Protein AF-A0A520QM92-F1 (afdb_monomer_lite)

Structure (mmCIF, N/CA/C/O backbone):
data_AF-A0A520QM92-F1
#
_entry.id   AF-A0A520QM92-F1
#
loop_
_atom_site.group_PDB
_atom_site.id
_atom_site.type_symbol
_atom_site.label_atom_id
_atom_site.label_alt_id
_atom_site.label_comp_id
_atom_site.label_asym_id
_atom_site.label_entity_id
_atom_site.label_seq_id
_atom_site.pdbx_PDB_ins_code
_atom_site.Cartn_x
_atom_site.Cartn_y
_atom_site.Cartn_z
_atom_site.occupancy
_atom_site.B_iso_or_equiv
_atom_site.auth_seq_id
_atom_site.auth_comp_id
_atom_site.auth_asym_id
_atom_site.auth_atom_id
_atom_site.pdbx_PDB_model_num
ATOM 1 N N . GLN A 1 1 ? -7.536 15.750 -1.642 1.00 79.25 1 GLN A N 1
ATOM 2 C CA . GLN A 1 1 ? -6.913 15.203 -2.868 1.00 79.25 1 GLN A CA 1
ATOM 3 C C . GLN A 1 1 ? -5.401 15.222 -2.718 1.00 79.25 1 GLN A C 1
ATOM 5 O O . GLN A 1 1 ? -4.861 16.264 -2.342 1.00 79.25 1 GLN A O 1
ATOM 10 N N . LEU A 1 2 ? -4.762 14.079 -2.982 1.00 92.69 2 LEU A N 1
ATOM 11 C CA . LEU A 1 2 ? -3.309 13.909 -3.017 1.00 92.69 2 LEU A CA 1
ATOM 12 C C . LEU A 1 2 ? -2.695 14.847 -4.065 1.00 92.69 2 LEU A C 1
ATOM 14 O O . LEU A 1 2 ? -3.241 15.003 -5.156 1.00 92.69 2 LEU A O 1
ATOM 18 N N . ARG A 1 3 ? -1.587 15.507 -3.724 1.00 95.69 3 ARG A N 1
ATOM 19 C CA . ARG A 1 3 ? -0.934 16.510 -4.582 1.00 95.69 3 ARG A CA 1
ATOM 20 C C . ARG A 1 3 ? 0.499 16.150 -4.939 1.00 95.69 3 ARG A C 1
ATOM 22 O O . ARG A 1 3 ? 1.007 16.659 -5.934 1.00 95.69 3 ARG A O 1
ATOM 29 N N . ARG A 1 4 ? 1.173 15.349 -4.113 1.00 97.00 4 ARG A N 1
ATOM 30 C CA . ARG A 1 4 ? 2.605 15.096 -4.253 1.00 97.00 4 ARG A CA 1
ATOM 31 C C . ARG A 1 4 ? 2.962 13.674 -3.849 1.00 97.00 4 ARG A C 1
ATOM 33 O O . ARG A 1 4 ? 2.544 13.209 -2.801 1.00 97.00 4 ARG A O 1
ATOM 40 N N . VAL A 1 5 ? 3.785 13.030 -4.662 1.00 97.38 5 VAL A N 1
ATOM 41 C CA . VAL A 1 5 ? 4.426 11.753 -4.346 1.00 97.38 5 VAL A CA 1
ATOM 42 C C . VAL A 1 5 ? 5.925 11.987 -4.469 1.00 97.38 5 VAL A C 1
ATOM 44 O O . VAL A 1 5 ? 6.387 12.462 -5.507 1.00 97.38 5 VAL A O 1
ATOM 47 N N . ILE A 1 6 ? 6.671 11.725 -3.402 1.00 96.25 6 ILE A N 1
ATOM 48 C CA . ILE A 1 6 ? 8.128 11.842 -3.368 1.00 96.25 6 ILE A CA 1
ATOM 49 C C . ILE A 1 6 ? 8.695 10.450 -3.136 1.00 96.25 6 ILE A C 1
ATOM 51 O O . ILE A 1 6 ? 8.394 9.805 -2.138 1.00 96.25 6 ILE A O 1
ATOM 55 N N . ILE A 1 7 ? 9.547 10.004 -4.050 1.00 95.62 7 ILE A N 1
ATOM 56 C CA . ILE A 1 7 ? 10.285 8.755 -3.906 1.00 95.62 7 ILE A CA 1
ATOM 57 C C . ILE A 1 7 ? 11.767 9.114 -3.909 1.00 95.62 7 ILE A C 1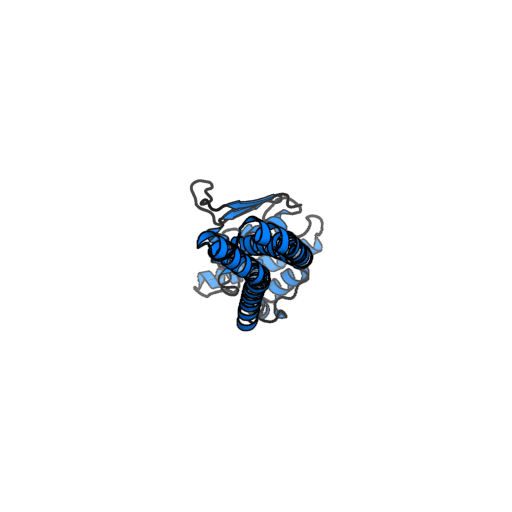
ATOM 59 O O . ILE A 1 7 ? 12.289 9.617 -4.906 1.00 95.62 7 ILE A O 1
ATOM 63 N N . SER A 1 8 ? 12.416 8.935 -2.763 1.00 93.38 8 SER A N 1
ATOM 64 C CA . SER A 1 8 ? 13.796 9.359 -2.526 1.00 93.38 8 SER A CA 1
ATOM 65 C C . SER A 1 8 ? 14.735 8.164 -2.485 1.00 93.38 8 SER A C 1
ATOM 67 O O . SER A 1 8 ? 14.404 7.148 -1.889 1.00 93.38 8 SER A O 1
ATOM 69 N N . LYS A 1 9 ? 15.935 8.297 -3.056 1.00 93.81 9 LYS A N 1
ATOM 70 C CA . LYS A 1 9 ? 17.021 7.320 -2.846 1.00 93.81 9 LYS A CA 1
ATOM 71 C C . LYS A 1 9 ? 17.769 7.534 -1.534 1.00 93.81 9 LYS A C 1
ATOM 73 O O . LYS A 1 9 ? 18.500 6.653 -1.100 1.00 93.81 9 LYS A O 1
ATOM 78 N N . ASP A 1 10 ? 17.618 8.708 -0.934 1.00 92.31 10 ASP A N 1
ATOM 79 C CA . ASP A 1 10 ? 18.237 9.016 0.345 1.00 92.31 10 ASP A CA 1
ATOM 80 C C . ASP A 1 10 ? 17.418 8.417 1.487 1.00 92.31 10 ASP A C 1
ATOM 82 O O . ASP A 1 10 ? 16.184 8.421 1.446 1.00 92.31 10 ASP A O 1
ATOM 86 N N . VAL A 1 11 ? 18.115 7.976 2.537 1.00 88.69 11 VAL A N 1
ATOM 87 C CA . VAL A 1 11 ? 17.485 7.521 3.779 1.00 88.69 11 VAL A CA 1
ATOM 88 C C . VAL A 1 11 ? 16.647 8.651 4.359 1.00 88.69 11 VAL A C 1
ATOM 90 O O . VAL A 1 11 ? 17.149 9.744 4.642 1.00 88.69 11 VAL A O 1
ATOM 93 N N . LEU A 1 12 ? 15.367 8.372 4.572 1.00 91.94 12 LEU A N 1
ATOM 94 C CA . LEU A 1 12 ? 14.450 9.341 5.137 1.00 91.94 12 LEU A CA 1
ATOM 95 C C . LEU A 1 12 ? 14.637 9.418 6.652 1.00 91.94 12 LEU A C 1
ATOM 97 O O . LEU A 1 12 ? 14.563 8.406 7.350 1.00 91.94 12 LEU A O 1
ATOM 101 N N . LYS A 1 13 ? 14.876 10.628 7.169 1.00 91.25 13 LYS A N 1
ATOM 102 C CA . LYS A 1 13 ? 15.069 10.873 8.602 1.00 91.25 13 LYS A CA 1
ATOM 103 C C . LYS A 1 13 ? 14.071 11.888 9.123 1.00 91.25 13 LYS A C 1
ATOM 105 O O . LYS A 1 13 ? 13.974 12.994 8.595 1.00 91.25 13 LYS A O 1
ATOM 110 N N . ARG A 1 14 ? 13.385 11.528 10.205 1.00 88.19 14 ARG A N 1
ATOM 111 C CA . ARG A 1 14 ? 12.451 12.396 10.925 1.00 88.19 14 ARG A CA 1
ATOM 112 C C . ARG A 1 14 ? 12.586 12.133 12.419 1.00 88.19 14 ARG A C 1
ATOM 114 O O . ARG A 1 14 ? 12.646 10.982 12.843 1.00 88.19 14 ARG A O 1
ATOM 121 N N . ASP A 1 15 ? 12.732 13.206 13.193 1.00 89.25 15 ASP A N 1
ATOM 122 C CA . ASP A 1 15 ? 12.934 13.168 14.650 1.00 89.25 15 ASP A CA 1
ATOM 123 C C . ASP A 1 15 ? 14.104 12.270 15.100 1.00 89.25 15 ASP A C 1
ATOM 125 O O . ASP A 1 15 ? 14.060 11.598 16.128 1.00 89.25 15 ASP A O 1
ATOM 129 N N . GLY A 1 16 ? 15.173 12.241 14.297 1.00 88.31 16 GLY A N 1
ATOM 130 C CA . GLY A 1 16 ? 16.373 11.440 14.563 1.00 88.31 16 GLY A CA 1
ATOM 131 C C . GLY A 1 16 ? 16.226 9.939 14.289 1.00 88.31 16 GLY A C 1
ATOM 132 O O . GLY A 1 16 ? 17.191 9.205 14.495 1.00 88.31 16 GLY A O 1
ATOM 133 N N . LYS A 1 17 ? 15.066 9.484 13.801 1.00 88.50 17 LYS A N 1
ATOM 134 C CA . LYS A 1 17 ? 14.805 8.095 13.402 1.00 88.50 17 LYS A CA 1
ATOM 135 C C . LYS A 1 17 ? 14.742 7.957 11.885 1.00 88.50 17 LYS A C 1
ATOM 137 O O . LYS A 1 17 ? 14.444 8.922 11.179 1.00 88.50 17 LYS A O 1
ATOM 142 N N . GLU A 1 18 ? 15.044 6.756 11.408 1.00 91.81 18 GLU A N 1
ATOM 143 C CA . GLU A 1 18 ? 14.922 6.378 10.001 1.00 91.81 18 GLU A CA 1
ATOM 144 C C . GLU A 1 18 ? 13.522 5.829 9.735 1.00 91.81 18 GLU A C 1
ATOM 146 O O . GLU A 1 18 ? 12.979 5.102 10.566 1.00 91.81 18 GLU A O 1
ATOM 151 N N . TRP A 1 19 ? 12.949 6.203 8.594 1.00 91.12 19 TRP A N 1
ATOM 152 C CA . TRP A 1 19 ? 11.591 5.834 8.203 1.00 91.12 19 TRP A CA 1
ATOM 153 C C . TRP A 1 19 ? 11.582 5.241 6.795 1.00 91.12 19 TRP A C 1
ATOM 155 O O . TRP A 1 19 ? 12.321 5.694 5.919 1.00 91.12 19 TRP A O 1
ATOM 165 N N . GLY A 1 20 ? 10.732 4.237 6.580 1.00 91.06 20 GLY A N 1
ATOM 166 C CA . GLY A 1 20 ? 10.474 3.679 5.250 1.00 91.06 20 GLY A CA 1
ATOM 167 C C . GLY A 1 20 ? 9.655 4.626 4.371 1.00 91.06 20 GLY A C 1
ATOM 168 O O . GLY A 1 20 ? 9.896 4.739 3.168 1.00 91.06 20 GLY A O 1
ATOM 169 N N . GLY A 1 21 ? 8.757 5.374 5.003 1.00 94.50 21 GLY A N 1
ATOM 170 C CA . GLY A 1 21 ? 7.959 6.426 4.408 1.00 94.50 21 GLY A CA 1
ATOM 171 C C . GLY A 1 21 ? 7.200 7.207 5.475 1.00 94.50 21 GLY A C 1
ATOM 172 O O . GLY A 1 21 ? 7.398 7.012 6.675 1.00 94.50 21 GLY A O 1
ATOM 173 N N . TRP A 1 22 ? 6.412 8.165 5.011 1.00 94.94 22 TRP A N 1
ATOM 174 C CA . TRP A 1 22 ? 5.296 8.738 5.746 1.00 94.94 22 TRP A CA 1
ATOM 175 C C . TRP A 1 22 ? 4.315 9.331 4.747 1.00 94.94 22 TRP A C 1
ATOM 177 O O . TRP A 1 22 ? 4.696 9.812 3.666 1.00 94.94 22 TRP A O 1
ATOM 187 N N . ALA A 1 23 ? 3.067 9.421 5.171 1.00 95.94 23 ALA A N 1
ATOM 188 C CA . ALA A 1 23 ? 2.040 10.102 4.425 1.00 95.94 23 ALA A CA 1
ATOM 189 C C . ALA A 1 23 ? 1.317 11.155 5.259 1.00 95.94 23 ALA A C 1
ATOM 191 O O . ALA A 1 23 ? 1.303 11.157 6.489 1.00 95.94 23 ALA A O 1
ATOM 192 N N . GLY A 1 24 ? 0.744 12.097 4.529 1.00 94.62 24 GLY A N 1
ATOM 193 C CA . GLY A 1 24 ? -0.301 12.986 4.980 1.00 94.62 24 GLY A CA 1
ATOM 194 C C . GLY A 1 24 ? -1.395 13.051 3.919 1.00 94.62 24 GLY A C 1
ATOM 195 O O . GLY A 1 24 ? -1.268 12.539 2.808 1.00 94.62 24 GLY A O 1
ATOM 196 N N . ARG A 1 25 ? -2.456 13.804 4.201 1.00 95.00 25 ARG A N 1
ATOM 197 C CA . ARG A 1 25 ? -3.596 13.990 3.283 1.00 95.00 25 ARG A CA 1
ATOM 198 C C . ARG A 1 25 ? -3.232 14.410 1.846 1.00 95.00 25 ARG A C 1
ATOM 200 O O . ARG A 1 25 ? -3.990 14.167 0.900 1.00 95.00 25 ARG A O 1
ATOM 207 N N . HIS A 1 26 ? -2.144 15.160 1.671 1.00 96.38 26 HIS A N 1
ATOM 208 C CA . HIS A 1 26 ? -1.790 15.790 0.394 1.00 96.38 26 HIS A CA 1
ATOM 209 C C . HIS A 1 26 ? -0.447 15.351 -0.172 1.00 96.38 26 HIS A C 1
ATOM 211 O O . HIS A 1 26 ? -0.139 15.707 -1.316 1.00 96.38 26 HIS A O 1
ATOM 217 N N . ASP A 1 27 ? 0.328 14.583 0.576 1.00 96.25 27 ASP A N 1
ATOM 218 C CA . ASP A 1 27 ? 1.655 14.170 0.177 1.00 96.25 27 ASP A CA 1
ATOM 219 C C . ASP A 1 27 ? 2.020 12.822 0.779 1.00 96.25 27 ASP A C 1
ATOM 221 O O . ASP A 1 27 ? 1.622 12.492 1.887 1.00 96.25 27 ASP A O 1
ATOM 225 N N . VAL A 1 28 ? 2.793 12.059 0.020 1.00 97.12 28 VAL A N 1
ATOM 226 C CA . VAL A 1 28 ? 3.403 10.813 0.470 1.00 97.12 28 VAL A CA 1
ATOM 227 C C . VAL A 1 28 ? 4.878 10.851 0.103 1.00 97.12 28 VAL A C 1
ATOM 229 O O . VAL A 1 28 ? 5.243 11.265 -1.003 1.00 97.12 28 VAL A O 1
ATOM 232 N N . THR A 1 29 ? 5.733 10.477 1.048 1.00 97.00 29 THR A N 1
ATOM 233 C CA . THR A 1 29 ? 7.183 10.413 0.867 1.00 97.00 29 THR A CA 1
ATOM 234 C C . THR A 1 29 ? 7.665 9.025 1.247 1.00 97.00 29 THR A C 1
ATOM 236 O O . THR A 1 29 ? 7.360 8.559 2.335 1.00 97.00 29 THR A O 1
ATOM 239 N N . MET A 1 30 ? 8.423 8.369 0.371 1.00 96.69 30 MET A N 1
ATOM 240 C CA . MET A 1 30 ? 8.906 7.002 0.587 1.00 96.69 30 MET A CA 1
ATOM 241 C C . MET A 1 30 ? 10.371 6.850 0.184 1.00 96.69 30 MET A C 1
ATOM 243 O O . MET A 1 30 ? 10.866 7.531 -0.723 1.00 96.69 30 MET A O 1
ATOM 247 N N . CYS A 1 31 ? 11.061 5.943 0.867 1.00 96.38 31 CYS A N 1
ATOM 248 C CA . CYS A 1 31 ? 12.413 5.525 0.541 1.00 96.38 31 CYS A CA 1
ATOM 249 C C . CYS A 1 31 ? 12.377 4.485 -0.585 1.00 96.38 31 CYS A C 1
ATOM 251 O O . CYS A 1 31 ? 11.659 3.490 -0.510 1.00 96.38 31 CYS A O 1
ATOM 253 N N . TRP A 1 32 ? 13.186 4.700 -1.621 1.00 95.31 32 TRP A N 1
ATOM 254 C CA . TRP A 1 32 ? 13.284 3.842 -2.798 1.00 95.31 32 TRP A CA 1
ATOM 255 C C . TRP A 1 32 ? 13.612 2.399 -2.436 1.00 95.31 32 TRP A C 1
ATOM 257 O O . TRP A 1 32 ? 12.911 1.479 -2.852 1.00 95.31 32 TRP A O 1
ATOM 267 N N . ASP A 1 33 ? 14.636 2.216 -1.605 1.00 94.75 33 ASP A N 1
ATOM 268 C CA . ASP A 1 33 ? 15.098 0.890 -1.208 1.00 94.75 33 ASP A CA 1
ATOM 269 C C . ASP A 1 33 ? 14.033 0.154 -0.383 1.00 94.75 33 ASP A C 1
ATOM 271 O O . ASP A 1 33 ? 13.861 -1.054 -0.542 1.00 94.75 33 ASP A O 1
ATOM 275 N N . THR A 1 34 ? 13.258 0.877 0.436 1.00 94.44 34 THR A N 1
ATOM 276 C CA . THR A 1 34 ? 12.123 0.308 1.175 1.00 94.44 34 THR A CA 1
ATOM 277 C C . THR A 1 34 ? 11.010 -0.133 0.232 1.00 94.44 34 THR A C 1
ATOM 279 O O . THR A 1 34 ? 10.540 -1.261 0.352 1.00 94.44 34 THR A O 1
ATOM 282 N N . CYS A 1 35 ? 10.626 0.703 -0.739 1.00 94.62 35 CYS A N 1
ATOM 283 C CA . CYS A 1 35 ? 9.621 0.341 -1.738 1.00 94.62 35 CYS A CA 1
ATOM 284 C C . CYS A 1 35 ? 10.003 -0.959 -2.456 1.00 94.62 35 CYS A C 1
ATOM 286 O O . CYS A 1 35 ? 9.212 -1.899 -2.502 1.00 94.62 35 CYS A O 1
ATOM 288 N N . LEU A 1 36 ? 11.232 -1.036 -2.968 1.00 93.62 36 LEU A N 1
ATOM 289 C CA . LEU A 1 36 ? 11.735 -2.215 -3.675 1.00 93.62 36 LEU A CA 1
ATOM 290 C C . LEU A 1 36 ? 11.784 -3.460 -2.802 1.00 93.62 36 LEU A C 1
ATOM 292 O O . LEU A 1 36 ? 11.439 -4.546 -3.262 1.00 93.62 36 LEU A O 1
ATOM 296 N N . TYR A 1 37 ? 12.251 -3.304 -1.563 1.00 91.94 37 TYR A N 1
ATOM 297 C CA . TYR A 1 37 ? 12.328 -4.404 -0.618 1.00 91.94 37 TYR A CA 1
ATOM 298 C C . TYR A 1 37 ? 10.931 -4.946 -0.300 1.00 91.94 37 TYR A C 1
ATOM 300 O O . TYR A 1 37 ? 10.743 -6.156 -0.355 1.00 91.94 37 TYR A O 1
ATOM 308 N N . SER A 1 38 ? 9.964 -4.059 -0.053 1.00 92.56 38 SER A N 1
ATOM 309 C CA . SER A 1 38 ? 8.586 -4.430 0.289 1.00 92.56 38 SER A CA 1
ATOM 310 C C . SER A 1 38 ? 7.831 -5.087 -0.874 1.00 92.56 38 SER A C 1
ATOM 312 O O . SER A 1 38 ? 7.141 -6.072 -0.701 1.00 92.56 38 SER A O 1
ATOM 314 N N . MET A 1 39 ? 8.063 -4.665 -2.120 1.00 90.06 39 MET A N 1
ATOM 315 C CA . MET A 1 39 ? 7.431 -5.302 -3.288 1.00 90.06 39 MET A CA 1
ATOM 316 C C . MET A 1 39 ? 8.052 -6.653 -3.680 1.00 90.06 39 MET A C 1
ATOM 318 O O . MET A 1 39 ? 7.666 -7.240 -4.695 1.00 90.06 39 MET A O 1
ATOM 322 N N . ARG A 1 40 ? 9.080 -7.124 -2.964 1.00 88.38 40 ARG A N 1
ATOM 323 C CA . ARG A 1 40 ? 9.858 -8.294 -3.382 1.00 88.38 40 ARG A CA 1
ATOM 324 C C . ARG A 1 40 ? 9.054 -9.588 -3.300 1.00 88.38 40 ARG A C 1
ATOM 326 O O . ARG A 1 40 ? 9.271 -10.468 -4.135 1.00 88.38 40 ARG A O 1
ATOM 333 N N . TRP A 1 41 ? 8.174 -9.697 -2.313 1.00 86.19 41 TRP A N 1
ATOM 334 C CA . TRP A 1 41 ? 7.348 -10.871 -2.070 1.00 86.19 41 TRP A CA 1
ATOM 335 C C . TRP A 1 41 ? 5.906 -10.408 -1.920 1.00 86.19 41 TRP A C 1
ATOM 337 O O . TRP A 1 41 ? 5.560 -9.784 -0.935 1.00 86.19 41 TRP A O 1
ATOM 347 N N . GLY A 1 42 ? 5.055 -10.701 -2.902 1.00 85.62 42 GLY A N 1
ATOM 348 C CA . GLY A 1 42 ? 3.657 -10.248 -2.879 1.00 85.62 42 GLY A CA 1
ATOM 349 C C . GLY A 1 42 ? 2.754 -10.999 -1.892 1.00 85.62 42 GLY A C 1
ATOM 350 O O . GLY A 1 42 ? 1.539 -10.965 -2.063 1.00 85.62 42 GLY A O 1
ATOM 351 N N . ASP A 1 43 ? 3.332 -11.740 -0.946 1.00 87.44 43 ASP A N 1
ATOM 352 C CA . ASP A 1 43 ? 2.655 -12.577 0.045 1.00 87.44 43 ASP A CA 1
ATOM 353 C C . ASP A 1 43 ? 3.296 -12.509 1.447 1.00 87.44 43 ASP A C 1
ATOM 355 O O . ASP A 1 43 ? 2.871 -13.242 2.344 1.00 87.44 43 ASP A O 1
ATOM 359 N N . ASP A 1 44 ? 4.286 -11.631 1.670 1.00 90.44 44 ASP A N 1
ATOM 360 C CA . ASP A 1 44 ? 4.965 -11.500 2.968 1.00 90.44 44 ASP A CA 1
ATOM 361 C C . ASP A 1 44 ? 4.267 -10.542 3.947 1.00 90.44 44 ASP A C 1
ATOM 363 O O . ASP A 1 44 ? 4.671 -10.469 5.111 1.00 90.44 44 ASP A O 1
ATOM 367 N N . ASN A 1 45 ? 3.158 -9.921 3.516 1.00 92.75 45 ASN A N 1
ATOM 368 C CA . ASN A 1 45 ? 2.333 -9.004 4.301 1.00 92.75 45 ASN A CA 1
ATOM 369 C C . ASN A 1 45 ? 3.028 -7.681 4.627 1.00 92.75 45 ASN A C 1
ATOM 371 O O . ASN A 1 45 ? 2.788 -7.117 5.700 1.00 92.75 45 ASN A O 1
ATOM 375 N N . TYR A 1 46 ? 3.928 -7.236 3.755 1.00 94.12 46 TYR A N 1
ATOM 376 C CA . TYR A 1 46 ? 4.706 -6.033 3.959 1.00 94.12 46 TYR A CA 1
ATOM 377 C C . TYR A 1 46 ? 4.867 -5.255 2.653 1.00 94.12 46 TYR A C 1
ATOM 379 O O . TYR A 1 46 ? 5.730 -5.534 1.826 1.00 94.12 46 TYR A O 1
ATOM 387 N N . ASN A 1 47 ? 4.098 -4.177 2.516 1.00 96.25 47 ASN A N 1
ATOM 388 C CA . ASN A 1 47 ? 4.098 -3.325 1.340 1.00 96.25 47 ASN A CA 1
ATOM 389 C C . ASN A 1 47 ? 4.044 -1.847 1.713 1.00 96.25 47 ASN A C 1
ATOM 391 O O . ASN A 1 47 ? 2.973 -1.257 1.869 1.00 96.25 47 ASN A O 1
ATOM 395 N N . ALA A 1 48 ? 5.214 -1.210 1.770 1.00 95.75 48 ALA A N 1
ATOM 396 C CA . ALA A 1 48 ? 5.327 0.191 2.165 1.00 95.75 48 ALA A CA 1
ATOM 397 C C . ALA A 1 48 ? 4.532 1.130 1.242 1.00 95.75 48 ALA A C 1
ATOM 399 O O . ALA A 1 48 ? 4.032 2.157 1.685 1.00 95.75 48 ALA A O 1
ATOM 400 N N . ILE A 1 49 ? 4.363 0.785 -0.037 1.00 97.25 49 ILE A N 1
ATOM 401 C CA . ILE A 1 49 ? 3.574 1.612 -0.956 1.00 97.25 49 ILE A CA 1
ATOM 402 C C . ILE A 1 49 ? 2.090 1.535 -0.598 1.00 97.25 49 ILE A C 1
ATOM 404 O O . ILE A 1 49 ? 1.443 2.574 -0.485 1.00 97.25 49 ILE A O 1
ATOM 408 N N . LEU A 1 50 ? 1.545 0.328 -0.415 1.00 97.56 50 LEU A N 1
ATOM 409 C CA . LEU A 1 50 ? 0.145 0.165 -0.014 1.00 97.56 50 LEU A CA 1
ATOM 410 C C . LEU A 1 50 ? -0.116 0.824 1.341 1.00 97.56 50 LEU A C 1
ATOM 412 O O . LEU A 1 50 ? -1.091 1.560 1.478 1.00 97.56 50 LEU A O 1
ATOM 416 N N . HIS A 1 51 ? 0.792 0.615 2.291 1.00 97.69 51 HIS A N 1
ATOM 417 C CA . HIS A 1 51 ? 0.729 1.157 3.640 1.00 97.69 51 HIS A CA 1
ATOM 418 C C . HIS A 1 51 ? 0.631 2.690 3.646 1.00 97.69 51 HIS A C 1
ATOM 420 O O . HIS A 1 51 ? -0.311 3.270 4.183 1.00 97.69 51 HIS A O 1
ATOM 426 N N . GLU A 1 52 ? 1.564 3.370 2.979 1.00 97.56 52 GLU A N 1
ATOM 427 C CA . GLU A 1 52 ? 1.605 4.832 2.984 1.00 97.56 52 GLU A CA 1
ATOM 428 C C . GLU A 1 52 ? 0.452 5.445 2.180 1.00 97.56 52 GLU A C 1
ATOM 430 O O . GLU A 1 52 ? -0.092 6.488 2.543 1.00 97.56 52 GLU A O 1
ATOM 435 N N . PHE A 1 53 ? 0.013 4.796 1.099 1.00 97.75 53 PHE A N 1
ATOM 436 C CA . PHE A 1 53 ? -1.177 5.251 0.379 1.00 97.75 53 PHE A CA 1
ATOM 437 C C . PHE A 1 53 ? -2.468 5.022 1.173 1.00 97.75 53 PHE A C 1
ATOM 439 O O . PHE A 1 53 ? -3.393 5.825 1.036 1.00 97.75 53 PHE A O 1
ATOM 446 N N . ALA A 1 54 ? -2.542 3.996 2.023 1.00 97.94 54 ALA A N 1
ATOM 447 C CA . ALA A 1 54 ? -3.664 3.812 2.937 1.00 97.94 54 ALA A CA 1
ATOM 448 C C . ALA A 1 54 ? -3.760 4.971 3.942 1.00 97.94 54 ALA A C 1
ATOM 450 O O . ALA A 1 54 ? -4.849 5.507 4.130 1.00 97.94 54 ALA A O 1
ATOM 451 N N . HIS A 1 55 ? -2.636 5.463 4.472 1.00 97.62 55 HIS A N 1
ATOM 452 C CA . HIS A 1 55 ? -2.618 6.669 5.315 1.00 97.62 55 HIS A CA 1
ATOM 453 C C . HIS A 1 55 ? -3.144 7.915 4.586 1.00 97.62 55 HIS A C 1
ATOM 455 O O . HIS A 1 55 ? -3.929 8.683 5.141 1.00 97.62 55 HIS A O 1
ATOM 461 N N . VAL A 1 56 ? -2.804 8.102 3.302 1.00 97.50 56 VAL A N 1
ATOM 462 C CA . VAL A 1 56 ? -3.382 9.199 2.491 1.00 97.50 56 VAL A CA 1
ATOM 463 C C . VAL A 1 56 ? -4.910 9.096 2.418 1.00 97.50 56 VAL A C 1
ATOM 465 O O . VAL A 1 56 ? -5.595 10.123 2.448 1.00 97.50 56 VAL A O 1
ATOM 468 N N . LEU A 1 57 ? -5.429 7.876 2.258 1.00 97.00 57 LEU A N 1
ATOM 469 C CA . LEU A 1 57 ? -6.860 7.601 2.152 1.00 97.00 57 LEU A CA 1
ATOM 470 C C . LEU A 1 57 ? -7.581 7.825 3.482 1.00 97.00 57 LEU A C 1
ATOM 472 O O . LEU A 1 57 ? -8.608 8.495 3.491 1.00 97.00 57 LEU A O 1
ATOM 476 N N . ASP A 1 58 ? -7.018 7.336 4.583 1.00 96.94 58 ASP A N 1
ATOM 477 C CA . ASP A 1 58 ? -7.546 7.535 5.936 1.00 96.94 58 ASP A CA 1
ATOM 478 C C . ASP A 1 58 ? -7.661 9.022 6.284 1.00 96.94 58 ASP A C 1
ATOM 480 O O . ASP A 1 58 ? -8.685 9.498 6.752 1.00 96.94 58 ASP A O 1
ATOM 484 N N . GLN A 1 59 ? -6.653 9.805 5.903 1.00 96.25 59 GLN A N 1
ATOM 485 C CA . GLN A 1 59 ? -6.612 11.244 6.142 1.00 96.25 59 GLN A CA 1
ATOM 486 C C . GLN A 1 59 ? -7.394 12.076 5.108 1.00 96.25 59 GLN A C 1
ATOM 488 O O . GLN A 1 59 ? -7.309 13.314 5.107 1.00 96.25 59 GLN A O 1
ATOM 493 N N . ALA A 1 60 ? -8.086 11.453 4.149 1.00 94.19 60 ALA A N 1
ATOM 494 C CA . ALA A 1 60 ? -8.581 12.143 2.961 1.00 94.19 60 ALA A CA 1
ATOM 495 C C . ALA A 1 60 ? -9.670 13.186 3.255 1.00 94.19 60 ALA A C 1
ATOM 497 O O . ALA A 1 60 ? -9.753 14.187 2.523 1.00 94.19 60 ALA A O 1
ATOM 498 N N . ASP A 1 61 ? -10.475 13.000 4.297 1.00 91.69 61 ASP A N 1
ATOM 499 C CA . ASP A 1 61 ? -11.622 13.836 4.646 1.00 91.69 61 ASP A CA 1
ATOM 500 C C . ASP A 1 61 ? -11.269 14.936 5.668 1.00 91.69 61 ASP A C 1
ATOM 502 O O . ASP A 1 61 ? -11.507 16.119 5.385 1.00 91.69 61 ASP A O 1
ATOM 506 N N . ASP A 1 62 ? -10.603 14.590 6.769 1.00 91.56 62 ASP A N 1
ATOM 507 C CA . ASP A 1 62 ? -10.370 15.444 7.941 1.00 91.56 62 ASP A CA 1
ATOM 508 C C . ASP A 1 62 ? -8.883 15.643 8.301 1.00 91.56 62 ASP A C 1
ATOM 510 O O . ASP A 1 62 ? -8.562 16.476 9.149 1.00 91.56 62 ASP A O 1
ATOM 514 N N . ALA A 1 63 ? -7.975 14.990 7.567 1.00 94.00 63 ALA A N 1
ATOM 515 C CA . ALA A 1 63 ? -6.528 14.970 7.798 1.00 94.00 63 ALA A CA 1
ATOM 516 C C . ALA A 1 63 ? -6.065 14.223 9.066 1.00 94.00 63 ALA A C 1
ATOM 518 O O . ALA A 1 63 ? -4.894 14.351 9.440 1.00 94.00 63 ALA A O 1
ATOM 519 N N . ILE A 1 64 ? -6.934 13.430 9.692 1.00 94.25 64 ILE A N 1
ATOM 520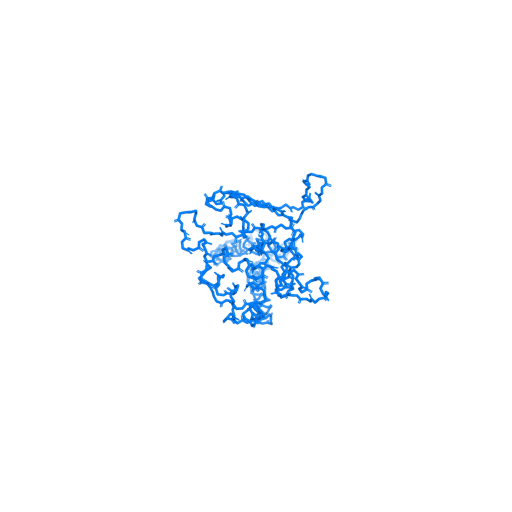 C CA . ILE A 1 64 ? -6.658 12.631 10.887 1.00 94.25 64 ILE A CA 1
ATOM 521 C C . ILE A 1 64 ? -6.408 11.181 10.469 1.00 94.25 64 ILE A C 1
ATOM 523 O O . ILE A 1 64 ? -7.160 10.625 9.681 1.00 94.25 64 ILE A O 1
ATOM 527 N N . ALA A 1 65 ? -5.333 10.583 10.984 1.00 94.00 65 ALA A N 1
ATOM 528 C CA . ALA A 1 65 ? -5.078 9.157 10.813 1.00 94.00 65 ALA A CA 1
ATOM 529 C C . ALA A 1 65 ? -5.721 8.409 11.993 1.00 94.00 65 ALA A C 1
ATOM 531 O O . ALA A 1 65 ? -5.295 8.566 13.138 1.00 94.00 65 ALA A O 1
ATOM 532 N N . GLN A 1 66 ? -6.809 7.694 11.728 1.00 94.19 66 GLN A N 1
ATOM 533 C CA . GLN A 1 66 ? -7.700 7.071 12.712 1.00 94.19 66 GLN A CA 1
ATOM 534 C C . GLN A 1 66 ? -8.172 5.668 12.294 1.00 94.19 66 GLN A C 1
ATOM 536 O O . GLN A 1 66 ? -8.949 5.051 13.019 1.00 94.19 66 GLN A O 1
ATOM 541 N N . SER A 1 67 ? -7.702 5.159 11.153 1.00 96.94 67 SER A N 1
ATOM 542 C CA . SER A 1 67 ? -8.130 3.912 10.514 1.00 96.94 67 SER A CA 1
ATOM 543 C C . SER A 1 67 ? -9.606 3.858 10.107 1.00 96.94 67 SER A C 1
ATOM 545 O O . SER A 1 67 ? -10.175 2.775 9.990 1.00 96.94 67 SER A O 1
ATOM 547 N N . ILE A 1 68 ? -10.236 5.010 9.871 1.00 96.69 68 ILE A N 1
ATOM 548 C CA . ILE A 1 68 ? -11.640 5.131 9.453 1.00 96.69 68 ILE A CA 1
ATOM 549 C C . ILE A 1 68 ? -11.662 5.982 8.174 1.00 96.69 68 ILE A C 1
ATOM 551 O O . ILE A 1 68 ? -11.938 7.181 8.236 1.00 96.69 68 ILE A O 1
ATOM 555 N N . PRO A 1 69 ? -11.395 5.380 6.997 1.00 95.94 69 PRO A N 1
ATOM 556 C CA . PRO A 1 69 ? -11.172 6.094 5.739 1.00 95.94 69 PRO A CA 1
ATOM 557 C C . PRO A 1 69 ? -12.479 6.512 5.043 1.00 95.94 69 PRO A C 1
ATOM 559 O O . PRO A 1 69 ? -12.586 6.502 3.818 1.00 95.94 69 PRO A O 1
ATOM 562 N N . VAL A 1 70 ? -13.514 6.852 5.808 1.00 95.38 70 VAL A N 1
ATOM 563 C CA . VAL A 1 70 ? -14.825 7.265 5.290 1.00 95.38 70 VAL A CA 1
ATOM 564 C C . VAL A 1 70 ? -15.157 8.667 5.772 1.00 95.38 70 VAL A C 1
ATOM 566 O O . VAL A 1 70 ? -14.763 9.067 6.864 1.00 95.38 70 VAL A O 1
ATOM 569 N N . ALA A 1 71 ? -15.919 9.401 4.959 1.00 92.88 71 ALA A N 1
ATOM 570 C CA . ALA A 1 71 ? -16.238 10.796 5.227 1.00 92.88 71 ALA A CA 1
ATOM 571 C C . ALA A 1 71 ? -16.834 11.001 6.633 1.00 92.88 71 ALA A C 1
ATOM 573 O O . ALA A 1 71 ? -17.722 10.255 7.050 1.00 92.88 71 ALA A O 1
ATOM 574 N N . VAL A 1 72 ? -16.385 12.051 7.333 1.00 91.31 72 VAL A N 1
ATOM 575 C CA . VAL A 1 72 ? -16.860 12.450 8.673 1.00 91.31 72 VAL A CA 1
ATOM 576 C C . VAL A 1 72 ? -18.389 12.469 8.792 1.00 91.31 72 VAL A C 1
ATOM 578 O O . VAL A 1 72 ? -18.932 12.133 9.843 1.00 91.31 72 VAL A O 1
ATOM 581 N N . ASP A 1 73 ? -19.098 12.859 7.732 1.00 93.50 73 ASP A N 1
ATOM 582 C CA . ASP A 1 73 ? -20.559 12.948 7.705 1.00 93.50 73 ASP A CA 1
ATOM 583 C C . ASP A 1 73 ? -21.272 11.626 7.359 1.00 93.50 73 ASP A C 1
ATOM 585 O O . ASP A 1 73 ? -22.490 11.530 7.547 1.00 93.50 73 ASP A O 1
ATOM 589 N N . SER A 1 74 ? -20.545 10.577 6.955 1.00 94.56 74 SER A N 1
ATOM 590 C CA . SER A 1 74 ? -21.096 9.231 6.759 1.00 94.56 74 SER A CA 1
ATOM 591 C C . SER A 1 74 ? -21.174 8.455 8.076 1.00 94.56 74 SER A C 1
ATOM 593 O O . SER A 1 74 ? -20.445 7.495 8.323 1.00 94.56 74 SER A O 1
ATOM 595 N N . LEU A 1 75 ? -22.087 8.876 8.956 1.00 94.00 75 LEU A N 1
ATOM 596 C CA . LEU A 1 75 ? -22.228 8.304 10.302 1.00 94.00 75 LEU A CA 1
ATOM 597 C C . LEU A 1 75 ? -22.448 6.783 10.300 1.00 94.00 75 LEU A C 1
ATOM 599 O O . LEU A 1 75 ? -21.938 6.095 11.177 1.00 94.00 75 LEU A O 1
ATOM 603 N N . VAL A 1 76 ? -23.202 6.255 9.330 1.00 95.06 76 VAL A N 1
ATOM 604 C CA . VAL A 1 76 ? -23.483 4.812 9.237 1.00 95.06 76 VAL A CA 1
ATOM 605 C C . VAL A 1 76 ? -22.210 4.028 8.926 1.00 95.06 76 VAL A C 1
ATOM 607 O O . VAL A 1 76 ? -21.932 3.034 9.596 1.00 95.06 76 VAL A O 1
ATOM 610 N N . ASP A 1 77 ? -21.420 4.494 7.957 1.00 95.06 77 ASP A N 1
ATOM 611 C CA . ASP A 1 77 ? -20.178 3.823 7.581 1.00 95.06 77 ASP A CA 1
ATOM 612 C C . ASP A 1 77 ? -19.145 3.940 8.701 1.00 95.06 77 ASP A C 1
ATOM 614 O O . ASP A 1 77 ? -18.522 2.945 9.060 1.00 95.06 77 ASP A O 1
ATOM 618 N N . ARG A 1 78 ? -19.013 5.118 9.324 1.00 95.56 78 ARG A N 1
ATOM 619 C CA . ARG A 1 78 ? -18.098 5.319 10.458 1.00 95.56 78 ARG A CA 1
ATOM 620 C C . ARG A 1 78 ? -18.387 4.361 11.605 1.00 95.56 78 ARG A C 1
ATOM 622 O O . ARG A 1 78 ? -17.475 3.688 12.068 1.00 95.56 78 ARG A O 1
ATOM 629 N N . VAL A 1 79 ? -19.655 4.229 11.998 1.00 96.88 79 VAL A N 1
ATOM 630 C CA . VAL A 1 79 ? -20.058 3.285 13.051 1.00 96.88 79 VAL A CA 1
ATOM 631 C C . VAL A 1 79 ? -19.724 1.842 12.661 1.00 96.88 79 VAL A C 1
ATOM 633 O O . VAL A 1 79 ? -19.290 1.075 13.516 1.00 96.88 79 VAL A O 1
ATOM 636 N N . LYS A 1 80 ? -19.882 1.460 11.385 1.00 96.69 80 LYS A N 1
ATOM 637 C CA . LYS A 1 80 ? -19.485 0.127 10.902 1.00 96.69 80 LYS A CA 1
ATOM 638 C C . LYS A 1 80 ? -17.977 -0.097 11.070 1.00 96.69 80 LYS A C 1
ATOM 640 O O . LYS A 1 80 ? -17.579 -1.139 11.584 1.00 96.69 80 LYS A O 1
ATOM 645 N N . TRP A 1 81 ? -17.156 0.875 10.676 1.00 97.25 81 TRP A N 1
ATOM 646 C CA . TRP A 1 81 ? -15.700 0.820 10.835 1.00 97.25 81 TRP A CA 1
ATOM 647 C C . TRP A 1 81 ? -15.278 0.727 12.304 1.00 97.25 81 TRP A C 1
ATOM 649 O O . TRP A 1 81 ? -14.541 -0.186 12.669 1.00 97.25 81 TRP A O 1
ATOM 659 N N . GLU A 1 82 ? -15.797 1.617 13.152 1.00 96.44 82 GLU A N 1
ATOM 660 C CA . GLU A 1 82 ? -15.528 1.636 14.596 1.00 96.44 82 GLU A CA 1
ATOM 661 C C . GLU A 1 82 ? -15.874 0.289 15.242 1.00 96.44 82 GLU A C 1
ATOM 663 O O . GLU A 1 82 ? -15.061 -0.280 15.963 1.00 96.44 82 GLU A O 1
ATOM 668 N N . GLN A 1 83 ? -17.042 -0.276 14.919 1.00 97.12 83 GLN A N 1
ATOM 669 C CA . GLN A 1 83 ? -17.471 -1.570 15.450 1.00 97.12 83 GLN A CA 1
ATOM 670 C C . GLN A 1 83 ? -16.540 -2.718 15.055 1.00 97.12 83 GLN A C 1
ATOM 672 O O . GLN A 1 83 ? -16.243 -3.563 15.899 1.00 97.12 83 GLN A O 1
ATOM 677 N N . VAL A 1 84 ? -16.090 -2.772 13.798 1.00 96.62 84 VAL A N 1
ATOM 678 C CA . VAL A 1 84 ? -15.157 -3.818 13.353 1.00 96.62 84 VAL A CA 1
ATOM 679 C C . VAL A 1 84 ? -13.804 -3.652 14.042 1.00 96.62 84 VAL A C 1
ATOM 681 O O . VAL A 1 84 ? -13.269 -4.631 14.557 1.00 96.62 84 VAL A O 1
ATOM 684 N N . ILE A 1 85 ? -13.272 -2.430 14.126 1.00 95.94 85 ILE A N 1
ATOM 685 C CA . ILE A 1 85 ? -11.994 -2.164 14.804 1.00 95.94 85 ILE A CA 1
ATOM 686 C C . ILE A 1 85 ? -12.077 -2.552 16.285 1.00 95.94 85 ILE A C 1
ATOM 688 O O . ILE A 1 85 ? -11.225 -3.300 16.768 1.00 95.94 85 ILE A O 1
ATOM 692 N N . ASP A 1 86 ? -13.125 -2.123 16.993 1.00 96.31 86 ASP A N 1
ATOM 693 C CA . ASP A 1 86 ? -13.335 -2.428 18.414 1.00 96.31 86 ASP A CA 1
ATOM 694 C C . ASP A 1 86 ? -13.427 -3.939 18.684 1.00 96.31 86 ASP A C 1
ATOM 696 O O . ASP A 1 86 ? -12.997 -4.421 19.737 1.00 96.31 86 ASP A O 1
ATOM 700 N N . GLN A 1 87 ? -13.981 -4.702 17.739 1.00 96.25 87 GLN A N 1
ATOM 701 C CA . GLN A 1 87 ? -14.121 -6.155 17.846 1.00 96.25 87 GLN A CA 1
ATOM 702 C C . GLN A 1 87 ? -12.840 -6.912 17.478 1.00 96.25 87 GLN A C 1
ATOM 704 O O . GLN A 1 87 ? -12.508 -7.905 18.134 1.00 96.25 87 GLN A O 1
ATOM 709 N N . GLU A 1 88 ? -12.123 -6.472 16.444 1.00 95.75 88 GLU A N 1
ATOM 710 C CA . GLU A 1 88 ? -10.983 -7.196 15.874 1.00 95.75 88 GLU A CA 1
ATOM 711 C C . GLU A 1 88 ? -9.652 -6.831 16.534 1.00 95.75 88 GLU A C 1
ATOM 713 O O . GLU A 1 88 ? -8.827 -7.712 16.786 1.00 95.75 88 GLU A O 1
ATOM 718 N N . TYR A 1 89 ? -9.442 -5.563 16.895 1.00 95.50 89 TYR A N 1
ATOM 719 C CA . TYR A 1 89 ? -8.184 -5.100 17.485 1.00 95.50 89 TYR A CA 1
ATOM 720 C C . TYR A 1 89 ? -7.773 -5.890 18.747 1.00 95.50 89 TYR A C 1
ATOM 722 O O . TYR A 1 89 ? -6.614 -6.316 18.840 1.00 95.50 89 TYR A O 1
ATOM 730 N N . PRO A 1 90 ? -8.681 -6.207 19.701 1.00 96.25 90 PRO A N 1
ATOM 731 C CA . PRO A 1 90 ? -8.338 -7.056 20.842 1.00 96.25 90 PRO A CA 1
ATOM 732 C C . PRO A 1 90 ? -7.907 -8.476 20.450 1.00 96.25 90 PRO A C 1
ATOM 734 O O . PRO A 1 90 ? -7.055 -9.054 21.127 1.00 96.25 90 PRO A O 1
ATOM 737 N N . LYS A 1 91 ? -8.458 -9.041 19.364 1.00 96.38 91 LYS A N 1
ATOM 738 C CA . LYS A 1 91 ? -8.108 -10.385 18.869 1.00 96.38 91 LYS A CA 1
ATOM 739 C C . LYS A 1 91 ? -6.691 -10.402 18.296 1.00 96.38 91 LYS A 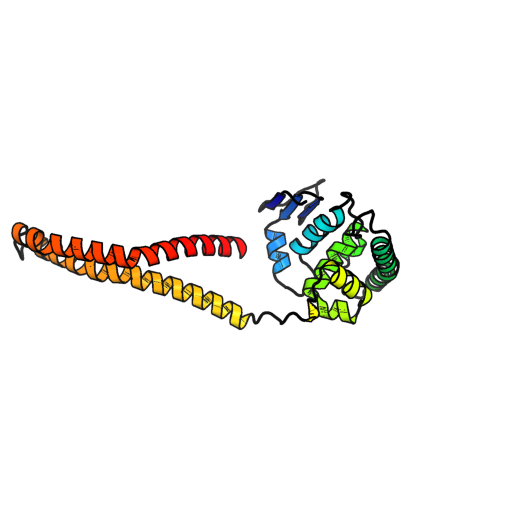C 1
ATOM 741 O O . LYS A 1 91 ? -5.918 -11.303 18.629 1.00 96.38 91 LYS A O 1
ATOM 746 N N . ILE A 1 92 ? -6.334 -9.378 17.516 1.00 96.50 92 ILE A N 1
ATOM 747 C CA . ILE A 1 92 ? -4.976 -9.178 16.982 1.00 96.50 92 ILE A CA 1
ATOM 748 C C . ILE A 1 92 ? -3.984 -9.062 18.139 1.00 96.50 92 ILE A C 1
ATOM 750 O O . ILE A 1 92 ? -2.997 -9.797 18.210 1.00 96.50 92 ILE A O 1
ATOM 754 N N . LYS A 1 93 ? -4.290 -8.194 19.108 1.00 97.50 93 LYS A N 1
ATOM 755 C CA . LYS A 1 93 ? -3.456 -7.984 20.293 1.00 97.50 93 LYS A CA 1
ATOM 756 C C . LYS A 1 93 ? -3.253 -9.265 21.102 1.00 97.50 93 LYS A C 1
ATOM 758 O O . LYS A 1 93 ? -2.130 -9.547 21.517 1.00 97.50 93 LYS A O 1
ATOM 763 N N . ALA A 1 94 ? -4.313 -10.044 21.321 1.00 97.56 94 ALA A N 1
ATOM 764 C CA . ALA A 1 94 ? -4.230 -11.315 22.035 1.00 97.56 94 ALA A CA 1
ATOM 765 C C . ALA A 1 94 ? -3.370 -12.344 21.284 1.00 97.56 94 ALA A C 1
ATOM 767 O O . ALA A 1 94 ? -2.550 -13.014 21.906 1.00 97.56 94 ALA A O 1
ATOM 768 N N . ALA A 1 95 ? -3.499 -12.432 19.954 1.00 97.06 95 ALA A N 1
ATOM 769 C CA . ALA A 1 95 ? -2.685 -13.333 19.140 1.00 97.06 95 ALA A CA 1
ATOM 770 C C . ALA A 1 95 ? -1.185 -13.065 19.319 1.00 97.06 95 ALA A C 1
ATOM 772 O O . ALA A 1 95 ? -0.445 -13.979 19.689 1.00 97.06 95 ALA A O 1
ATOM 773 N N . TYR A 1 96 ? -0.756 -11.810 19.170 1.00 97.12 96 TYR A N 1
ATOM 774 C CA . TYR A 1 96 ? 0.651 -11.450 19.342 1.00 97.12 96 TYR A CA 1
ATOM 775 C C . TYR A 1 96 ? 1.130 -11.567 20.795 1.00 97.12 96 TYR A C 1
ATOM 777 O O . TYR A 1 96 ? 2.256 -12.006 21.027 1.00 97.12 96 TYR A O 1
ATOM 785 N N . ALA A 1 97 ? 0.281 -11.270 21.787 1.00 97.19 97 ALA A N 1
ATOM 786 C CA . ALA A 1 97 ? 0.613 -11.476 23.202 1.00 97.19 97 ALA A CA 1
ATOM 787 C C . ALA A 1 97 ? 0.850 -12.958 23.555 1.00 97.19 97 ALA A C 1
ATOM 789 O O . ALA A 1 97 ? 1.651 -13.266 24.435 1.00 97.19 97 ALA A O 1
ATOM 790 N N . GLU A 1 98 ? 0.184 -13.875 22.853 1.00 97.44 98 GLU A N 1
ATOM 791 C CA . GLU A 1 98 ? 0.358 -15.327 22.983 1.00 97.44 98 GLU A CA 1
ATOM 792 C C . GLU A 1 98 ? 1.493 -15.884 22.102 1.00 97.44 98 GLU A C 1
ATOM 794 O O . GLU A 1 98 ? 1.735 -17.091 22.099 1.00 97.44 98 GLU A O 1
ATOM 799 N N . GLY A 1 99 ? 2.191 -15.031 21.342 1.00 96.06 99 GLY A N 1
ATOM 800 C CA . GLY A 1 99 ? 3.236 -15.443 20.401 1.00 96.06 99 GLY A CA 1
ATOM 801 C C . GLY A 1 99 ? 2.703 -16.159 19.155 1.00 96.06 99 GLY A C 1
ATOM 802 O O . GLY A 1 99 ? 3.455 -16.864 18.483 1.00 96.06 99 GLY A O 1
ATOM 803 N N . ARG A 1 100 ? 1.409 -16.011 18.846 1.00 95.50 100 ARG A N 1
ATOM 804 C CA . ARG A 1 100 ? 0.791 -16.533 17.623 1.00 95.50 100 ARG A CA 1
ATOM 805 C C . ARG A 1 100 ? 0.852 -15.482 16.520 1.00 95.50 100 ARG A C 1
ATOM 807 O O . ARG A 1 100 ? 0.596 -14.307 16.762 1.00 95.50 100 ARG A O 1
ATOM 814 N N . ALA A 1 101 ? 1.135 -15.926 15.299 1.00 91.50 101 ALA A N 1
ATOM 815 C CA . ALA A 1 101 ? 1.004 -15.077 14.122 1.00 91.50 101 ALA A CA 1
ATOM 816 C C . ALA A 1 101 ? -0.468 -14.702 13.875 1.00 91.50 101 ALA A C 1
ATOM 818 O O . ALA A 1 101 ? -1.385 -15.437 14.258 1.00 91.50 101 ALA A O 1
ATOM 819 N N . HIS A 1 102 ? -0.675 -13.574 13.200 1.00 95.81 102 HIS A N 1
ATOM 820 C CA . HIS A 1 102 ? -1.979 -13.096 12.761 1.00 95.81 102 HIS A CA 1
ATOM 821 C C . HIS A 1 102 ? -1.911 -12.687 11.279 1.00 95.81 102 HIS A C 1
ATOM 823 O O . HIS A 1 102 ? -0.821 -12.470 10.742 1.00 95.81 102 HIS A O 1
ATOM 829 N N . THR A 1 103 ? -3.055 -12.625 10.590 1.00 96.00 103 THR A N 1
ATOM 830 C CA . THR A 1 103 ? -3.083 -12.198 9.182 1.00 96.00 103 THR A CA 1
ATOM 831 C C . THR A 1 103 ? -2.694 -10.731 9.054 1.00 96.00 103 THR A C 1
ATOM 833 O O . THR A 1 103 ? -1.827 -10.409 8.259 1.00 96.00 103 THR A O 1
ATOM 836 N N . ILE A 1 104 ? -3.268 -9.866 9.892 1.00 96.88 104 ILE A N 1
ATOM 837 C CA . ILE A 1 104 ? -2.848 -8.465 10.059 1.00 96.88 104 ILE A CA 1
ATOM 838 C C . ILE A 1 104 ? -1.494 -8.405 10.779 1.00 96.88 104 ILE A C 1
ATOM 840 O O . ILE A 1 104 ? -1.340 -9.042 11.826 1.00 96.88 104 ILE A O 1
ATOM 844 N N . GLY A 1 105 ? -0.539 -7.638 10.246 1.00 95.25 105 GLY A N 1
ATOM 845 C CA . GLY A 1 105 ? 0.795 -7.454 10.834 1.00 95.25 105 GLY A CA 1
ATOM 846 C C . GLY A 1 105 ? 0.768 -6.846 12.243 1.00 95.25 105 GLY A C 1
ATOM 847 O O . GLY A 1 105 ? -0.152 -6.110 12.599 1.00 95.25 105 GLY A O 1
ATOM 848 N N . ASP A 1 106 ? 1.777 -7.147 13.062 1.00 96.00 106 ASP A N 1
ATOM 849 C CA . ASP A 1 106 ? 1.910 -6.660 14.446 1.00 96.00 106 ASP A CA 1
ATOM 850 C C . ASP A 1 106 ? 2.100 -5.144 14.535 1.00 96.00 106 ASP A C 1
ATOM 852 O O . ASP A 1 106 ? 1.712 -4.531 15.531 1.00 96.00 106 ASP A O 1
ATOM 856 N N . TYR A 1 107 ? 2.628 -4.533 13.474 1.00 95.38 107 TYR A N 1
ATOM 857 C CA . TYR A 1 107 ? 2.780 -3.086 13.361 1.00 95.38 107 TYR A CA 1
ATOM 858 C C . TYR A 1 107 ? 1.448 -2.327 13.512 1.00 95.38 107 TYR A C 1
ATOM 860 O O . TYR A 1 107 ? 1.441 -1.217 14.043 1.00 95.38 107 TYR A O 1
ATOM 868 N N . SER A 1 108 ? 0.315 -2.971 13.202 1.00 96.25 108 SER A N 1
ATOM 869 C CA . SER A 1 108 ? -1.035 -2.440 13.461 1.00 96.25 108 SER A CA 1
ATOM 870 C C . SER A 1 108 ? -1.315 -2.110 14.932 1.00 96.25 108 SER A C 1
ATOM 872 O O . SER A 1 108 ? -2.244 -1.367 15.228 1.00 96.25 108 SER A O 1
ATOM 874 N N . LEU A 1 109 ? -0.536 -2.663 15.870 1.00 96.06 109 LEU A N 1
ATOM 875 C CA . LEU A 1 109 ? -0.693 -2.444 17.310 1.00 96.06 109 LEU A CA 1
ATOM 876 C C . LEU A 1 109 ? 0.126 -1.259 17.840 1.00 96.06 109 LEU A C 1
ATOM 878 O O . LEU A 1 109 ? 0.112 -0.999 19.048 1.00 96.06 109 LEU A O 1
ATOM 882 N N . THR A 1 110 ? 0.898 -0.590 16.980 1.00 93.94 110 THR A N 1
ATOM 883 C CA . THR A 1 110 ? 1.779 0.511 17.396 1.00 93.94 110 THR A CA 1
ATOM 884 C C . THR A 1 110 ? 1.011 1.809 17.628 1.00 93.94 110 THR A C 1
ATOM 886 O O . THR A 1 110 ? 1.279 2.496 18.615 1.00 93.94 110 THR A O 1
ATOM 889 N N . ASP A 1 111 ? 0.029 2.101 16.778 1.00 93.69 111 ASP A N 1
ATOM 890 C CA . ASP A 1 111 ? -0.918 3.206 16.904 1.00 93.69 111 ASP A CA 1
ATOM 891 C C . ASP A 1 111 ? -2.242 2.830 16.219 1.00 93.69 111 ASP A C 1
ATOM 893 O O . ASP A 1 111 ? -2.263 2.009 15.302 1.00 93.69 111 ASP A O 1
ATOM 897 N N . ASN A 1 112 ? -3.349 3.449 16.633 1.00 89.88 112 ASN A N 1
ATOM 898 C CA . ASN A 1 112 ? -4.648 3.245 15.993 1.00 89.88 112 ASN A CA 1
ATOM 899 C C . ASN A 1 112 ? -4.628 3.622 14.505 1.00 89.88 112 ASN A C 1
ATOM 901 O O . ASN A 1 112 ? -5.378 3.030 13.735 1.00 89.88 112 ASN A O 1
ATOM 905 N N . ALA A 1 113 ? -3.781 4.571 14.096 1.00 93.75 113 ALA A N 1
ATOM 906 C CA . ALA A 1 113 ? -3.581 4.937 12.695 1.00 93.75 113 ALA A CA 1
ATOM 907 C C . ALA A 1 113 ? -3.098 3.762 11.823 1.00 93.75 113 ALA A C 1
ATOM 909 O O . ALA A 1 113 ? -3.349 3.746 10.623 1.00 93.75 113 ALA A O 1
ATOM 910 N N . GLU A 1 114 ? -2.434 2.764 12.411 1.00 97.06 114 GLU A N 1
ATOM 911 C CA . GLU A 1 114 ? -1.757 1.699 11.661 1.00 97.06 114 GLU A CA 1
ATOM 912 C C . GLU A 1 114 ? -2.642 0.487 11.359 1.00 97.06 114 GLU A C 1
ATOM 914 O O . GLU A 1 114 ? -2.248 -0.426 10.632 1.00 97.06 114 GLU A O 1
ATOM 919 N N . PHE A 1 115 ? -3.854 0.440 11.912 1.00 97.56 115 PHE A N 1
ATOM 920 C CA . PHE A 1 115 ? -4.751 -0.684 11.672 1.00 97.56 115 PHE A CA 1
ATOM 921 C C . PHE A 1 115 ? -5.175 -0.757 10.201 1.00 97.56 115 PHE A C 1
ATOM 923 O O . PHE A 1 115 ? -5.039 -1.808 9.577 1.00 97.56 115 PHE A O 1
ATOM 930 N N . PHE A 1 116 ? -5.670 0.344 9.631 1.00 98.12 116 PHE A N 1
ATOM 931 C CA . PHE A 1 116 ? -6.168 0.363 8.257 1.00 98.12 116 PHE A CA 1
ATOM 932 C C . PHE A 1 116 ? -5.049 0.163 7.232 1.00 98.12 116 PHE A C 1
ATOM 934 O O . PHE A 1 116 ? -5.246 -0.559 6.252 1.00 98.12 116 PHE A O 1
ATOM 941 N N . SER A 1 117 ? -3.868 0.738 7.462 1.00 97.94 117 SER A N 1
ATOM 942 C CA . SER A 1 117 ? -2.705 0.561 6.591 1.00 97.94 117 SER A CA 1
ATOM 943 C C . SER A 1 117 ? -2.236 -0.896 6.566 1.00 97.94 117 SER A C 1
ATOM 945 O O . SER A 1 117 ? -2.185 -1.497 5.492 1.00 97.94 117 SER A O 1
ATOM 947 N N . CYS A 1 118 ? -2.042 -1.526 7.728 1.00 98.06 118 CYS A N 1
ATOM 948 C CA . CYS A 1 118 ? -1.684 -2.945 7.800 1.00 98.06 118 CYS A CA 1
ATOM 949 C C . CYS A 1 118 ? -2.789 -3.872 7.277 1.00 98.06 118 CYS A C 1
ATOM 951 O O . CYS A 1 118 ? -2.501 -4.894 6.653 1.00 98.06 118 CYS A O 1
ATOM 953 N N . ALA A 1 119 ? -4.061 -3.536 7.498 1.00 98.25 119 ALA A N 1
ATOM 954 C CA . ALA A 1 119 ? -5.166 -4.315 6.951 1.00 98.25 119 ALA A CA 1
ATOM 955 C C . ALA A 1 119 ? -5.242 -4.213 5.423 1.00 98.25 119 ALA A C 1
ATOM 957 O O . ALA A 1 119 ? -5.544 -5.203 4.757 1.00 98.25 119 ALA A O 1
ATOM 958 N N . THR A 1 120 ? -4.892 -3.054 4.864 1.00 98.56 120 THR A N 1
ATOM 959 C CA . THR A 1 120 ? -4.762 -2.848 3.419 1.00 98.56 120 THR A CA 1
ATOM 960 C C . THR A 1 120 ? -3.661 -3.722 2.823 1.00 98.56 120 THR A C 1
ATOM 962 O O . THR A 1 120 ? -3.891 -4.364 1.798 1.00 98.56 120 THR A O 1
ATOM 965 N N . GLU A 1 121 ? -2.493 -3.803 3.465 1.00 98.12 121 GLU A N 1
ATOM 966 C CA . GLU A 1 121 ? -1.412 -4.710 3.045 1.00 98.12 121 GLU A CA 1
ATOM 967 C C . GLU A 1 121 ? -1.919 -6.159 2.981 1.00 98.12 121 GLU A C 1
ATOM 969 O O . GLU A 1 121 ? -1.862 -6.801 1.929 1.00 98.12 121 GLU A O 1
ATOM 974 N N . SER A 1 122 ? -2.546 -6.640 4.061 1.00 98.06 122 SER A N 1
ATOM 975 C CA . SER A 1 122 ? -3.123 -7.988 4.114 1.00 98.06 122 SER A CA 1
ATOM 976 C C . SER A 1 122 ? -4.225 -8.227 3.084 1.00 98.06 122 SER A C 1
ATOM 978 O O . SER A 1 122 ? -4.339 -9.333 2.557 1.00 98.06 122 SER A O 1
ATOM 980 N N . PHE A 1 123 ? -5.040 -7.219 2.778 1.00 98.31 123 PHE A N 1
ATOM 981 C CA . PHE A 1 123 ? -6.129 -7.338 1.811 1.00 98.31 123 PHE A CA 1
ATOM 982 C C . PHE A 1 123 ? -5.630 -7.587 0.392 1.00 98.31 123 PHE A C 1
ATOM 984 O O . PHE A 1 123 ? -6.248 -8.362 -0.337 1.00 98.31 123 PHE A O 1
ATOM 991 N N . PHE A 1 124 ? -4.509 -6.978 0.005 1.00 97.06 124 PHE A N 1
ATOM 992 C CA . PHE A 1 124 ? -3.936 -7.173 -1.323 1.00 97.06 124 PHE A CA 1
ATOM 993 C C . PHE A 1 124 ? -2.970 -8.360 -1.395 1.00 97.06 124 PHE A C 1
ATOM 995 O O . PHE A 1 124 ? -3.014 -9.097 -2.379 1.00 97.06 124 PHE A O 1
ATOM 1002 N N . GLU A 1 125 ? -2.143 -8.585 -0.373 1.00 95.19 125 GLU A N 1
ATOM 1003 C CA . GLU A 1 125 ? -1.083 -9.606 -0.416 1.00 95.19 125 GLU A CA 1
ATOM 1004 C C . GLU A 1 125 ? -1.525 -10.962 0.141 1.00 95.19 125 GLU A C 1
ATOM 1006 O O . GLU A 1 125 ? -1.213 -12.014 -0.415 1.00 95.19 125 GLU A O 1
ATOM 1011 N N . ARG A 1 126 ? -2.327 -10.961 1.211 1.00 95.94 126 ARG A N 1
ATOM 1012 C CA . ARG A 1 126 ? -2.784 -12.173 1.917 1.00 95.94 126 ARG A CA 1
ATOM 1013 C C . ARG A 1 126 ? -4.304 -12.311 1.902 1.00 95.94 126 ARG A C 1
ATOM 1015 O O . ARG A 1 126 ? -4.905 -12.868 2.819 1.00 95.94 126 ARG A O 1
ATOM 1022 N N . SER A 1 127 ? -4.927 -11.858 0.814 1.00 96.62 127 SER A N 1
ATOM 1023 C CA . SER A 1 127 ? -6.382 -11.750 0.642 1.00 96.62 127 SER A CA 1
ATOM 1024 C C . SER A 1 127 ? -7.156 -13.011 1.046 1.00 96.62 127 SER A C 1
ATOM 1026 O O . SER A 1 127 ? -8.164 -12.936 1.744 1.00 96.62 127 SER A O 1
ATOM 1028 N N . LYS A 1 128 ? -6.658 -14.193 0.658 1.00 96.38 128 LYS A N 1
ATOM 1029 C CA . LYS A 1 128 ? -7.277 -15.493 0.968 1.00 96.38 128 LYS A CA 1
ATOM 1030 C C . LYS A 1 128 ? -7.254 -15.812 2.452 1.00 96.38 128 LYS A C 1
ATOM 1032 O O . LYS A 1 128 ? -8.252 -16.289 2.982 1.00 96.38 128 LYS A O 1
ATOM 1037 N N . GLU A 1 129 ? -6.128 -15.568 3.107 1.00 96.81 129 GLU A N 1
ATOM 1038 C CA . GLU A 1 129 ? -5.980 -15.810 4.539 1.00 96.81 129 GLU A CA 1
ATOM 1039 C C . GLU A 1 129 ? -6.787 -14.785 5.335 1.00 96.81 129 GLU A C 1
ATOM 1041 O O . GLU A 1 129 ? -7.425 -15.149 6.321 1.00 96.81 129 GLU A O 1
ATOM 1046 N N . LEU A 1 130 ? -6.853 -13.535 4.858 1.00 98.06 130 LEU A N 1
ATOM 1047 C CA . LEU A 1 130 ? -7.668 -12.491 5.473 1.00 98.06 130 LEU A CA 1
ATOM 1048 C C . LEU A 1 130 ? -9.152 -12.843 5.392 1.00 98.06 130 LEU A C 1
ATOM 1050 O O . LEU A 1 130 ? -9.827 -12.851 6.414 1.00 98.06 130 LEU A O 1
ATOM 1054 N N . HIS A 1 131 ? -9.639 -13.246 4.218 1.00 98.25 131 HIS A N 1
ATOM 1055 C CA . HIS A 1 131 ? -11.011 -13.724 4.054 1.00 98.25 131 HIS A CA 1
ATOM 1056 C C . HIS A 1 131 ? -11.304 -14.949 4.940 1.00 98.25 131 HIS A C 1
ATOM 1058 O O . HIS A 1 131 ? -12.401 -15.074 5.482 1.00 98.25 131 HIS A O 1
ATOM 1064 N N . GLN A 1 132 ? -10.367 -15.890 5.080 1.00 97.88 132 GLN A N 1
ATOM 1065 C CA . GLN A 1 132 ? -10.601 -17.118 5.849 1.00 97.88 132 GLN A CA 1
ATOM 1066 C C . GLN A 1 132 ? -10.591 -16.903 7.364 1.00 97.88 132 GLN A C 1
ATOM 1068 O O . GLN A 1 132 ? -11.350 -17.566 8.072 1.00 97.88 132 GLN A O 1
ATOM 1073 N N . HIS A 1 133 ? -9.715 -16.033 7.867 1.00 96.88 133 HIS A N 1
ATOM 1074 C CA . HIS A 1 133 ? -9.459 -15.892 9.301 1.00 96.88 133 HIS A CA 1
ATOM 1075 C C . HIS A 1 133 ? -10.039 -14.618 9.920 1.00 96.88 133 HIS A C 1
ATOM 1077 O O . HIS A 1 133 ? -10.311 -14.619 11.118 1.00 96.88 133 HIS A O 1
ATOM 1083 N N . ASN A 1 134 ? -10.261 -13.569 9.126 1.00 97.50 134 ASN A N 1
ATOM 1084 C CA . ASN A 1 134 ? -10.835 -12.292 9.552 1.00 97.50 134 ASN A CA 1
ATOM 1085 C C . ASN A 1 134 ? -11.847 -11.778 8.502 1.00 97.50 134 ASN A C 1
ATOM 1087 O O . ASN A 1 134 ? -11.637 -10.707 7.916 1.00 97.50 134 ASN A O 1
ATOM 1091 N N . PRO A 1 135 ? -12.922 -12.540 8.213 1.00 97.69 135 PRO A N 1
ATOM 1092 C CA . PRO A 1 135 ? -13.884 -12.189 7.170 1.00 97.69 135 PRO A CA 1
ATOM 1093 C C . PRO A 1 135 ? -14.521 -10.810 7.383 1.00 97.69 135 PRO A C 1
ATOM 1095 O O . PRO A 1 135 ? -14.751 -10.104 6.409 1.00 97.69 135 PRO A O 1
ATOM 1098 N N . GLU A 1 136 ? -14.718 -10.370 8.627 1.00 97.81 136 GLU A N 1
ATOM 1099 C CA . GLU A 1 136 ? -15.281 -9.055 8.947 1.00 97.81 136 GLU A CA 1
ATOM 1100 C C . GLU A 1 136 ? -14.377 -7.904 8.473 1.00 97.81 136 GLU A C 1
ATOM 1102 O O . GLU A 1 136 ? -14.866 -6.908 7.937 1.00 97.81 136 GLU A O 1
ATOM 1107 N N . ILE A 1 137 ? -13.053 -8.051 8.616 1.00 98.19 137 ILE A N 1
ATOM 1108 C CA . ILE A 1 137 ? -12.077 -7.082 8.090 1.00 98.19 137 ILE A CA 1
ATOM 1109 C C . ILE A 1 137 ? -12.065 -7.141 6.560 1.00 98.19 137 ILE A C 1
ATOM 1111 O O . ILE A 1 137 ? -12.041 -6.103 5.899 1.00 98.19 137 ILE A O 1
ATOM 1115 N N . TYR A 1 138 ? -12.092 -8.350 5.991 1.00 98.62 138 TYR A N 1
ATOM 1116 C CA . TYR A 1 138 ? -12.085 -8.536 4.542 1.00 98.62 138 TYR A CA 1
ATOM 1117 C C . TYR A 1 138 ? -13.293 -7.873 3.874 1.00 98.62 138 TYR A C 1
ATOM 1119 O O . TYR A 1 138 ? -13.120 -7.124 2.917 1.00 98.62 138 TYR A O 1
ATOM 1127 N N . GLU A 1 139 ? -14.499 -8.110 4.391 1.00 98.00 139 GLU A N 1
ATOM 1128 C CA . GLU A 1 139 ? -15.744 -7.523 3.886 1.00 98.00 139 GLU A CA 1
ATOM 1129 C C . GLU A 1 139 ? -15.726 -5.995 3.992 1.00 98.00 139 GLU A C 1
ATOM 1131 O O . GLU A 1 139 ? -16.109 -5.304 3.050 1.00 98.00 139 GLU A O 1
ATOM 1136 N N . LEU A 1 140 ? -15.211 -5.451 5.101 1.00 97.81 140 LEU A N 1
ATOM 1137 C CA . LEU A 1 140 ? -15.080 -4.007 5.288 1.00 97.81 140 LEU A CA 1
ATOM 1138 C C . LEU A 1 140 ? -14.172 -3.365 4.225 1.00 97.81 140 LEU A C 1
ATOM 1140 O O . LEU A 1 140 ? -14.519 -2.331 3.652 1.00 97.81 140 LEU A O 1
ATOM 1144 N N . LEU A 1 141 ? -13.031 -3.993 3.929 1.00 98.56 141 LEU A N 1
ATOM 1145 C CA . LEU A 1 141 ? -12.082 -3.515 2.919 1.00 98.56 141 LEU A CA 1
ATOM 1146 C C . LEU A 1 141 ? -12.579 -3.754 1.492 1.00 98.56 141 LEU A C 1
ATOM 1148 O O . LEU A 1 141 ? -12.371 -2.905 0.627 1.00 98.56 141 LEU A O 1
ATOM 1152 N N . GLN A 1 142 ? -13.269 -4.866 1.244 1.00 98.38 142 GLN A N 1
ATOM 1153 C CA . GLN A 1 142 ? -13.921 -5.148 -0.031 1.00 98.38 142 GLN A CA 1
ATOM 1154 C C . GLN A 1 142 ? -14.971 -4.085 -0.359 1.00 98.38 142 GLN A C 1
ATOM 1156 O O . GLN A 1 142 ? -14.962 -3.559 -1.473 1.00 98.38 142 GLN A O 1
ATOM 1161 N N . ASP A 1 143 ? -15.827 -3.734 0.603 1.00 97.19 143 ASP A N 1
ATOM 1162 C CA . ASP A 1 143 ? -16.828 -2.678 0.442 1.00 97.19 143 ASP A CA 1
ATOM 1163 C C . ASP A 1 143 ? -16.170 -1.317 0.181 1.00 97.19 143 ASP A C 1
ATOM 1165 O O . ASP A 1 143 ? -16.616 -0.566 -0.686 1.00 97.19 143 ASP A O 1
ATOM 1169 N N . TYR A 1 144 ? -15.087 -1.010 0.901 1.00 97.56 144 TYR A N 1
ATOM 1170 C CA . TYR A 1 144 ? -14.375 0.258 0.769 1.00 97.56 144 TYR A CA 1
ATOM 1171 C C . TYR A 1 144 ? -13.642 0.406 -0.573 1.00 97.56 144 TYR A C 1
ATOM 1173 O O . TYR A 1 144 ? -13.790 1.419 -1.258 1.00 97.56 144 TYR A O 1
ATOM 1181 N N . TYR A 1 145 ? -12.861 -0.601 -0.974 1.00 98.06 145 TYR A N 1
ATOM 1182 C CA . TYR A 1 145 ? -12.096 -0.565 -2.222 1.00 98.06 145 TYR A CA 1
ATOM 1183 C C . TYR A 1 145 ? -12.942 -0.886 -3.458 1.00 98.06 145 TYR A C 1
ATOM 1185 O O . TYR A 1 145 ? -12.547 -0.534 -4.572 1.00 98.06 145 TYR A O 1
ATOM 1193 N N . GLY A 1 146 ? -14.076 -1.574 -3.297 1.00 98.00 146 GLY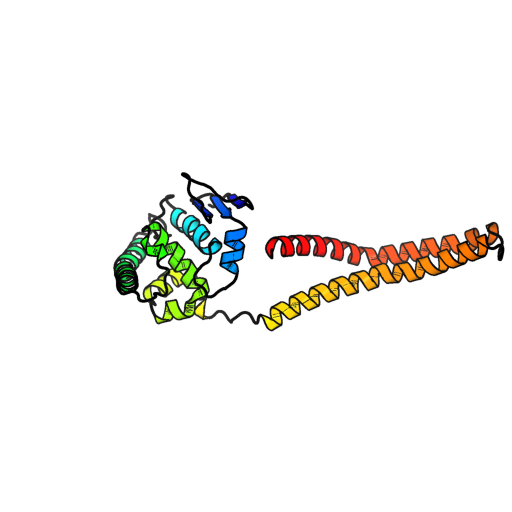 A N 1
ATOM 1194 C CA . GLY A 1 146 ? -14.862 -2.108 -4.411 1.00 98.00 146 GLY A CA 1
ATOM 1195 C C . GLY A 1 146 ? -14.116 -3.192 -5.198 1.00 98.00 146 GLY A C 1
ATOM 1196 O O . GLY A 1 146 ? -14.329 -3.345 -6.402 1.00 98.00 146 GLY A O 1
ATOM 1197 N N . LEU A 1 147 ? -13.200 -3.910 -4.541 1.00 98.06 147 LEU A N 1
ATOM 1198 C CA . LEU A 1 147 ? -12.331 -4.929 -5.135 1.00 98.06 147 LEU A CA 1
ATOM 1199 C C . LEU A 1 147 ? -12.494 -6.271 -4.414 1.00 98.06 147 LEU A C 1
ATOM 1201 O O . LEU A 1 147 ? -12.850 -6.323 -3.243 1.00 98.06 147 LEU A O 1
ATOM 1205 N N . ASP A 1 148 ? -12.182 -7.364 -5.110 1.00 97.62 148 ASP A N 1
ATOM 1206 C CA . ASP A 1 148 ? -12.172 -8.717 -4.537 1.00 97.62 148 ASP A CA 1
ATOM 1207 C C . ASP A 1 148 ? -10.853 -9.441 -4.874 1.00 97.62 148 ASP A C 1
ATOM 1209 O O . ASP A 1 148 ? -10.799 -10.224 -5.834 1.00 97.62 148 ASP A O 1
ATOM 1213 N N . PRO A 1 149 ? -9.755 -9.153 -4.141 1.00 95.88 149 PRO A N 1
ATOM 1214 C CA . PRO A 1 149 ? -8.444 -9.732 -4.426 1.00 95.88 149 PRO A CA 1
ATOM 1215 C C . PRO A 1 149 ? -8.369 -11.250 -4.236 1.00 95.88 149 PRO A C 1
ATOM 1217 O O . PRO A 1 149 ? -7.485 -11.889 -4.804 1.00 95.88 149 PRO A O 1
ATOM 1220 N N . VAL A 1 150 ? -9.299 -11.872 -3.502 1.00 95.62 150 VAL A N 1
ATOM 1221 C CA . VAL A 1 150 ? -9.385 -13.343 -3.408 1.00 95.62 150 VAL A CA 1
ATOM 1222 C C . VAL A 1 150 ? -9.654 -13.988 -4.769 1.00 95.62 150 VAL A C 1
ATOM 1224 O O . VAL A 1 150 ? -9.180 -15.098 -5.030 1.00 95.62 150 VAL A O 1
ATOM 1227 N N . GLN A 1 151 ? -10.366 -13.291 -5.660 1.00 95.12 151 GLN A N 1
ATOM 1228 C CA . GLN A 1 151 ? -10.670 -13.768 -7.014 1.00 95.12 151 GLN A CA 1
ATOM 1229 C C . GLN A 1 151 ? -9.530 -13.524 -8.004 1.00 95.12 151 GLN A C 1
ATOM 1231 O O . GLN A 1 151 ? -9.588 -13.995 -9.147 1.00 95.12 151 GLN A O 1
ATOM 1236 N N . TRP A 1 152 ? -8.496 -12.776 -7.612 1.00 91.81 152 TRP A N 1
ATOM 1237 C CA . TRP A 1 152 ? -7.383 -12.491 -8.502 1.00 91.81 152 TRP A CA 1
ATOM 1238 C C . TRP A 1 152 ? -6.579 -13.761 -8.747 1.00 91.81 152 TRP A C 1
ATOM 1240 O O . TRP A 1 152 ? -6.198 -14.504 -7.839 1.00 91.81 152 TRP A O 1
ATOM 1250 N N . LYS A 1 153 ? -6.340 -14.041 -10.027 1.00 82.00 153 LYS A N 1
ATOM 1251 C CA . LYS A 1 153 ? -5.514 -15.177 -10.416 1.00 82.00 153 LYS A CA 1
ATOM 1252 C C . LYS A 1 153 ? -4.064 -14.860 -10.055 1.00 82.00 153 LYS A C 1
ATOM 1254 O O . LYS A 1 153 ? -3.630 -13.742 -10.339 1.00 82.00 153 LYS A O 1
ATOM 1259 N N . PRO A 1 154 ? -3.309 -15.826 -9.503 1.00 71.44 154 PRO A N 1
ATOM 1260 C CA . PRO A 1 154 ? -1.873 -15.668 -9.348 1.00 71.44 154 PRO A CA 1
ATOM 1261 C C . PRO A 1 154 ? -1.274 -15.251 -10.687 1.00 71.44 154 PRO A C 1
ATOM 1263 O O . PRO A 1 154 ? -1.626 -15.815 -11.731 1.00 71.44 154 PRO A O 1
ATOM 1266 N N . VAL A 1 155 ? -0.392 -14.257 -10.662 1.00 69.69 155 VAL A N 1
ATOM 1267 C CA . VAL A 1 155 ? 0.380 -13.907 -11.849 1.00 69.69 155 VAL A CA 1
ATOM 1268 C C . VAL A 1 155 ? 1.225 -15.127 -12.201 1.00 69.69 155 VAL A C 1
ATOM 1270 O O . VAL A 1 155 ? 2.002 -15.609 -11.380 1.00 69.69 155 VAL A O 1
ATOM 1273 N N . ASP A 1 156 ? 1.071 -15.650 -13.417 1.00 74.62 156 ASP A N 1
ATOM 1274 C CA . ASP A 1 156 ? 1.985 -16.667 -13.929 1.00 74.62 156 ASP A CA 1
ATOM 1275 C C . ASP A 1 156 ? 3.343 -15.997 -14.161 1.00 74.62 156 ASP A C 1
ATOM 1277 O O . ASP A 1 156 ? 3.600 -15.388 -15.204 1.00 74.62 156 ASP A O 1
ATOM 1281 N N . GLU A 1 157 ? 4.212 -16.063 -13.152 1.00 69.94 157 GLU A N 1
ATOM 1282 C CA . GLU A 1 157 ? 5.539 -15.458 -13.210 1.00 69.94 157 GLU A CA 1
ATOM 1283 C C . GLU A 1 157 ? 6.390 -16.029 -14.351 1.00 69.94 157 GLU A C 1
ATOM 1285 O O . GLU A 1 157 ? 7.291 -15.354 -14.852 1.00 69.94 157 GLU A O 1
ATOM 1290 N N . GLY A 1 158 ? 6.134 -17.276 -14.763 1.00 73.50 158 GLY A N 1
ATOM 1291 C CA . GLY A 1 158 ? 6.788 -17.899 -15.908 1.00 73.50 158 GLY A CA 1
ATOM 1292 C C . GLY A 1 158 ? 6.379 -17.211 -17.206 1.00 73.50 158 GLY A C 1
ATOM 1293 O O . GLY A 1 158 ? 7.240 -16.756 -17.963 1.00 73.50 158 GLY A O 1
ATOM 1294 N N . ALA A 1 159 ? 5.073 -17.054 -17.421 1.00 75.56 159 ALA A N 1
ATOM 1295 C CA . ALA A 1 159 ? 4.530 -16.331 -18.566 1.00 75.56 159 ALA A CA 1
ATOM 1296 C C . ALA A 1 159 ? 4.946 -14.851 -18.570 1.00 75.56 159 ALA A C 1
ATOM 1298 O O . ALA A 1 159 ? 5.320 -14.323 -19.618 1.00 75.56 159 ALA A O 1
ATOM 1299 N N . ALA A 1 160 ? 4.952 -14.185 -17.411 1.00 74.00 160 ALA A N 1
ATOM 1300 C CA . ALA A 1 160 ? 5.382 -12.793 -17.286 1.00 74.00 160 ALA A CA 1
ATOM 1301 C C . ALA A 1 160 ? 6.872 -12.619 -17.634 1.00 74.00 160 ALA A C 1
ATOM 1303 O O . ALA A 1 160 ? 7.230 -11.739 -18.423 1.00 74.00 160 ALA A O 1
ATOM 1304 N N . ARG A 1 161 ? 7.749 -13.489 -17.108 1.00 76.88 161 ARG A N 1
ATOM 1305 C CA . ARG A 1 161 ? 9.184 -13.485 -17.440 1.00 76.88 161 ARG A CA 1
ATOM 1306 C C . ARG A 1 161 ? 9.426 -13.758 -18.923 1.00 76.88 161 ARG A C 1
ATOM 1308 O O . ARG A 1 161 ? 10.252 -13.077 -19.535 1.00 76.88 161 ARG A O 1
ATOM 1315 N N . GLU A 1 162 ? 8.698 -14.703 -19.513 1.00 82.94 162 GLU A N 1
ATOM 1316 C CA . GLU A 1 162 ? 8.807 -15.010 -20.941 1.00 82.94 162 GLU A CA 1
ATOM 1317 C C . GLU A 1 162 ? 8.322 -13.841 -21.811 1.00 82.94 162 GLU A C 1
ATOM 1319 O O . GLU A 1 162 ? 9.007 -13.473 -22.762 1.00 82.94 162 GLU A O 1
ATOM 1324 N N . ALA A 1 163 ? 7.228 -13.168 -21.447 1.00 78.44 163 ALA A N 1
ATOM 1325 C CA . ALA A 1 163 ? 6.751 -11.978 -22.155 1.00 78.44 163 ALA A CA 1
ATOM 1326 C C . ALA A 1 163 ? 7.776 -10.827 -22.123 1.00 78.44 163 ALA A C 1
ATOM 1328 O O . ALA A 1 163 ? 8.050 -10.200 -23.151 1.00 78.44 163 ALA A O 1
ATOM 1329 N N . ILE A 1 164 ? 8.406 -10.573 -20.967 1.00 79.69 164 ILE A N 1
ATOM 1330 C CA . ILE A 1 164 ? 9.485 -9.578 -20.840 1.00 79.69 164 ILE A CA 1
ATOM 1331 C C . ILE A 1 164 ? 10.675 -9.960 -21.730 1.00 79.69 164 ILE A C 1
ATOM 1333 O O . ILE A 1 164 ? 11.215 -9.115 -22.454 1.00 79.69 164 ILE A O 1
ATOM 1337 N N . ARG A 1 165 ? 11.078 -11.236 -21.710 1.00 82.19 165 ARG A N 1
ATOM 1338 C CA . ARG A 1 165 ? 12.169 -11.756 -22.541 1.00 82.19 165 ARG A CA 1
ATOM 1339 C C . ARG A 1 165 ? 11.864 -11.614 -24.031 1.00 82.19 165 ARG A C 1
ATOM 1341 O O . ARG A 1 165 ? 12.732 -11.160 -24.776 1.00 82.19 165 ARG A O 1
ATOM 1348 N N . GLN A 1 166 ? 10.654 -11.962 -24.462 1.00 83.25 166 GLN A N 1
ATOM 1349 C CA . GLN A 1 166 ? 10.211 -11.827 -25.850 1.00 83.25 166 GLN A CA 1
ATOM 1350 C C . GLN A 1 166 ? 10.251 -10.371 -26.300 1.00 83.25 166 GLN A C 1
ATOM 1352 O O . GLN A 1 166 ? 10.849 -10.079 -27.332 1.00 83.25 166 GLN A O 1
ATOM 1357 N N . ARG A 1 167 ? 9.754 -9.437 -25.483 1.00 83.38 167 ARG A N 1
ATOM 1358 C CA . ARG A 1 167 ? 9.808 -8.000 -25.791 1.00 83.38 167 ARG A CA 1
ATOM 1359 C C . ARG A 1 167 ? 11.249 -7.492 -25.929 1.00 83.38 167 ARG A C 1
ATOM 1361 O O . ARG A 1 167 ? 11.551 -6.701 -26.824 1.00 83.38 167 ARG A O 1
ATOM 1368 N N . ALA A 1 168 ? 12.165 -7.980 -25.089 1.00 80.56 168 ALA A N 1
ATOM 1369 C CA . ALA A 1 168 ? 13.589 -7.665 -25.201 1.00 80.56 168 ALA A CA 1
ATOM 1370 C C . ALA A 1 168 ? 14.221 -8.245 -26.482 1.00 80.56 168 ALA A C 1
ATOM 1372 O O . ALA A 1 168 ? 14.986 -7.552 -27.158 1.00 80.56 168 ALA A O 1
ATOM 1373 N N . LEU A 1 169 ? 13.888 -9.488 -26.843 1.00 84.69 169 LEU A N 1
ATOM 1374 C CA . LEU A 1 169 ? 14.345 -10.135 -28.077 1.00 84.69 169 LEU A CA 1
ATOM 1375 C C . LEU A 1 169 ? 13.797 -9.436 -29.324 1.00 84.69 169 LEU A C 1
ATOM 1377 O O . LEU A 1 169 ? 14.555 -9.189 -30.258 1.00 84.69 169 LEU A O 1
ATOM 1381 N N . GLU A 1 170 ? 12.521 -9.060 -29.335 1.00 82.75 170 GLU A N 1
ATOM 1382 C CA . GLU A 1 170 ? 11.906 -8.287 -30.415 1.00 82.75 170 GLU A CA 1
ATOM 1383 C C . GLU A 1 170 ? 12.591 -6.935 -30.592 1.00 82.75 170 GLU A C 1
ATOM 1385 O O . GLU A 1 170 ? 12.881 -6.538 -31.722 1.00 82.75 170 GLU A O 1
ATOM 1390 N N . HIS A 1 171 ? 12.919 -6.248 -29.495 1.00 81.12 171 HIS A N 1
ATOM 1391 C CA . HIS A 1 171 ? 13.674 -4.999 -29.549 1.00 81.12 171 HIS A CA 1
ATOM 1392 C C . HIS A 1 171 ? 15.063 -5.204 -30.178 1.00 81.12 171 HIS A C 1
ATOM 1394 O O . HIS A 1 171 ? 15.438 -4.473 -31.096 1.00 81.12 171 HIS A O 1
ATOM 1400 N N . GLN A 1 172 ? 15.807 -6.234 -29.754 1.00 81.31 172 GLN A N 1
ATOM 1401 C CA . GLN A 1 172 ? 17.114 -6.581 -30.332 1.00 81.31 172 GLN A CA 1
ATOM 1402 C C . GLN A 1 172 ? 17.013 -6.972 -31.812 1.00 81.31 172 GLN A C 1
ATOM 1404 O O . GLN A 1 172 ? 17.799 -6.507 -32.635 1.00 81.31 172 GLN A O 1
ATOM 1409 N N . LEU A 1 173 ? 16.014 -7.775 -32.180 1.00 83.19 173 LEU A N 1
ATOM 1410 C CA . LEU A 1 173 ? 15.772 -8.186 -33.560 1.00 83.19 173 LEU A CA 1
ATOM 1411 C C . LEU A 1 173 ? 15.398 -6.991 -34.443 1.00 83.19 173 LEU A C 1
ATOM 1413 O O . LEU A 1 173 ? 15.841 -6.896 -35.587 1.00 83.19 173 LEU A O 1
ATOM 1417 N N . THR A 1 174 ? 14.608 -6.060 -33.911 1.00 81.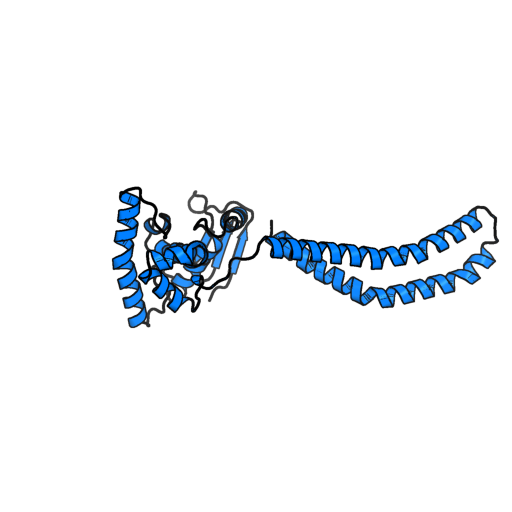31 174 THR A N 1
ATOM 1418 C CA . THR A 1 174 ? 14.220 -4.828 -34.601 1.00 81.31 174 THR A CA 1
ATOM 1419 C C . THR A 1 174 ? 15.436 -3.931 -34.828 1.00 81.31 174 THR A C 1
ATOM 1421 O O . THR A 1 174 ? 15.625 -3.436 -35.941 1.00 81.31 174 THR A O 1
ATOM 1424 N N . LEU A 1 175 ? 16.313 -3.783 -33.829 1.00 79.19 175 LEU A N 1
ATOM 1425 C CA . LEU A 1 175 ? 17.593 -3.085 -33.981 1.00 79.19 175 LEU A CA 1
ATOM 1426 C C . LEU A 1 175 ? 18.480 -3.754 -35.036 1.00 79.19 175 LEU A C 1
ATOM 1428 O O . LEU A 1 175 ? 18.964 -3.074 -35.939 1.00 79.19 175 LEU A O 1
ATOM 1432 N N . ALA A 1 176 ? 18.640 -5.078 -34.975 1.00 82.00 176 ALA A N 1
ATOM 1433 C CA . ALA A 1 176 ? 19.469 -5.836 -35.907 1.00 82.00 176 ALA A CA 1
ATOM 1434 C C . ALA A 1 176 ? 18.963 -5.740 -37.354 1.00 82.00 176 ALA A C 1
ATOM 1436 O O . ALA A 1 176 ? 19.755 -5.520 -38.264 1.00 82.00 176 ALA A O 1
ATOM 1437 N N . LYS A 1 177 ? 17.648 -5.833 -37.591 1.00 80.00 177 LYS A N 1
ATOM 1438 C CA . LYS A 1 177 ? 17.063 -5.665 -38.934 1.00 80.00 177 LYS A CA 1
ATOM 1439 C C . LYS A 1 177 ? 17.241 -4.242 -39.462 1.00 80.00 177 LYS A C 1
ATOM 1441 O O . LYS A 1 177 ? 17.565 -4.051 -40.635 1.00 80.00 177 LYS A O 1
ATOM 1446 N N . THR A 1 178 ? 17.056 -3.244 -38.601 1.00 79.38 178 THR A N 1
ATOM 1447 C CA . THR A 1 178 ? 17.119 -1.833 -39.001 1.00 79.38 178 THR A CA 1
ATOM 1448 C C . THR A 1 178 ? 18.560 -1.391 -39.260 1.00 79.38 178 THR A C 1
ATOM 1450 O O . THR A 1 178 ? 18.842 -0.829 -40.309 1.00 79.38 178 THR A O 1
ATOM 1453 N N . LEU A 1 179 ? 19.496 -1.691 -38.358 1.00 78.00 179 LEU A N 1
ATOM 1454 C CA . LEU A 1 179 ? 20.906 -1.302 -38.492 1.00 78.00 179 LEU A CA 1
ATOM 1455 C C . LEU A 1 179 ? 21.702 -2.259 -39.389 1.00 78.00 179 LEU A C 1
ATOM 1457 O O . LEU A 1 179 ? 22.572 -1.825 -40.136 1.00 78.00 179 LEU A O 1
ATOM 1461 N N . GLY A 1 180 ? 21.391 -3.555 -39.371 1.00 79.19 180 GLY A N 1
ATOM 1462 C CA . GLY A 1 180 ? 22.055 -4.548 -40.217 1.00 79.19 180 GLY A CA 1
ATOM 1463 C C . GLY A 1 180 ? 21.783 -4.336 -41.706 1.00 79.19 180 GLY A C 1
ATOM 1464 O O . GLY A 1 180 ? 22.687 -4.497 -42.520 1.00 79.19 180 GLY A O 1
ATOM 1465 N N . SER A 1 181 ? 20.583 -3.880 -42.076 1.00 77.44 181 SER A N 1
ATOM 1466 C CA . SER A 1 181 ? 20.291 -3.492 -43.466 1.00 77.44 181 SER A CA 1
ATOM 1467 C C . SER A 1 181 ? 21.102 -2.277 -43.931 1.00 77.44 181 SER A C 1
ATOM 1469 O O . SER A 1 181 ? 21.432 -2.187 -45.111 1.00 77.44 181 SER A O 1
ATOM 1471 N N . LEU A 1 182 ? 21.514 -1.390 -43.017 1.00 78.75 182 LEU A N 1
ATOM 1472 C CA . LEU A 1 182 ? 22.416 -0.283 -43.338 1.00 78.75 182 LEU A CA 1
ATOM 1473 C C . LEU A 1 182 ? 23.843 -0.777 -43.632 1.00 78.75 182 LEU A C 1
ATOM 1475 O O . LEU A 1 182 ? 24.498 -0.258 -44.534 1.00 78.75 182 LEU A O 1
ATOM 1479 N N . LEU A 1 183 ? 24.318 -1.816 -42.934 1.00 81.12 183 LEU A N 1
ATOM 1480 C CA . LEU A 1 183 ? 25.631 -2.421 -43.203 1.00 81.12 183 LEU A CA 1
ATOM 1481 C C . LEU A 1 183 ? 25.718 -3.006 -44.620 1.00 81.12 183 LEU A C 1
ATOM 1483 O O . LEU A 1 183 ? 26.761 -2.887 -45.259 1.00 81.12 183 LEU A O 1
ATOM 1487 N N . VAL A 1 184 ? 24.617 -3.556 -45.147 1.00 79.44 184 VAL A N 1
ATOM 1488 C CA . VAL A 1 184 ? 24.532 -4.049 -46.538 1.00 79.44 184 VAL A CA 1
ATOM 1489 C C . VAL A 1 184 ? 24.731 -2.921 -47.560 1.00 79.44 184 VAL A C 1
ATOM 1491 O O . VAL A 1 184 ? 25.232 -3.174 -48.651 1.00 79.44 184 VAL A O 1
ATOM 1494 N N . LEU A 1 185 ? 24.398 -1.675 -47.210 1.00 77.00 185 LEU A N 1
ATOM 1495 C CA . LEU A 1 185 ? 24.630 -0.503 -48.062 1.00 77.00 185 LEU A CA 1
ATOM 1496 C C . LEU A 1 185 ? 26.049 0.060 -47.903 1.00 77.00 185 LEU A C 1
ATOM 1498 O O . LEU A 1 185 ? 26.669 0.470 -48.882 1.00 77.00 185 LEU A O 1
ATOM 1502 N N . ILE A 1 186 ? 26.572 0.067 -46.674 1.00 81.44 186 ILE A N 1
ATOM 1503 C CA . ILE A 1 186 ? 27.862 0.680 -46.338 1.00 81.44 186 ILE A CA 1
ATOM 1504 C C . ILE A 1 186 ? 29.048 -0.192 -46.776 1.00 81.44 186 ILE A C 1
ATOM 1506 O O . ILE A 1 186 ? 30.021 0.336 -47.308 1.00 81.44 186 ILE A O 1
ATOM 1510 N N . ILE A 1 187 ? 28.992 -1.515 -46.586 1.00 85.75 187 ILE A N 1
ATOM 1511 C CA . ILE A 1 187 ? 30.126 -2.413 -46.875 1.00 85.75 187 ILE A CA 1
ATOM 1512 C C . ILE A 1 187 ? 30.543 -2.366 -48.360 1.00 85.75 187 ILE A C 1
ATOM 1514 O O . ILE A 1 187 ? 31.735 -2.188 -48.622 1.00 85.75 187 ILE A O 1
ATOM 1518 N N . PRO A 1 188 ? 29.625 -2.451 -49.346 1.00 82.56 188 PRO A N 1
ATOM 1519 C CA . PRO A 1 188 ? 29.988 -2.310 -50.756 1.00 82.56 188 PRO A CA 1
ATOM 1520 C C . PRO A 1 188 ? 30.554 -0.927 -51.087 1.00 82.56 188 PRO A C 1
ATOM 1522 O O . PRO A 1 188 ? 31.521 -0.833 -51.838 1.00 82.56 188 PRO A O 1
ATOM 1525 N N . ALA A 1 189 ? 29.999 0.139 -50.497 1.00 80.56 189 ALA A N 1
ATOM 1526 C CA . ALA A 1 189 ? 30.503 1.498 -50.687 1.00 80.56 189 ALA A CA 1
ATOM 1527 C C . ALA A 1 189 ? 31.952 1.639 -50.186 1.00 80.56 189 ALA A C 1
ATOM 1529 O O . ALA A 1 189 ? 32.796 2.196 -50.885 1.00 80.56 189 ALA A O 1
ATOM 1530 N N . ILE A 1 190 ? 32.268 1.061 -49.021 1.00 84.00 190 ILE A N 1
ATOM 1531 C CA . ILE A 1 190 ? 33.637 1.006 -48.487 1.00 84.00 190 ILE A CA 1
ATOM 1532 C C . ILE A 1 190 ? 34.555 0.204 -49.417 1.00 84.00 190 ILE A C 1
ATOM 1534 O O . ILE A 1 190 ? 35.651 0.666 -49.728 1.00 84.00 190 ILE A O 1
ATOM 1538 N N . GLY A 1 191 ? 34.117 -0.968 -49.889 1.00 83.25 191 GLY A N 1
ATOM 1539 C CA . GLY A 1 191 ? 34.900 -1.803 -50.805 1.00 83.25 191 GLY A CA 1
ATOM 1540 C C . GLY A 1 191 ? 35.234 -1.092 -52.119 1.00 83.25 191 GLY A C 1
ATOM 1541 O O . GLY A 1 191 ? 36.370 -1.149 -52.584 1.00 83.25 191 GLY A O 1
ATOM 1542 N N . ILE A 1 192 ? 34.274 -0.353 -52.677 1.00 80.75 192 ILE A N 1
ATOM 1543 C CA . ILE A 1 192 ? 34.461 0.462 -53.884 1.00 80.75 192 ILE A CA 1
ATOM 1544 C C . ILE A 1 192 ? 35.475 1.591 -53.639 1.00 80.75 192 ILE A C 1
ATOM 1546 O O . ILE A 1 192 ? 36.387 1.778 -54.446 1.00 80.75 192 ILE A O 1
ATOM 1550 N N . CYS A 1 193 ? 35.385 2.299 -52.508 1.00 79.50 193 CYS A N 1
ATOM 1551 C CA . CYS A 1 193 ? 36.378 3.308 -52.126 1.00 79.50 193 CYS A CA 1
ATOM 1552 C C . CYS A 1 193 ? 37.780 2.705 -51.936 1.00 79.50 193 CYS A C 1
ATOM 1554 O O . CYS A 1 193 ? 38.775 3.308 -52.335 1.00 79.50 193 CYS A O 1
ATOM 1556 N N . PHE A 1 194 ? 37.876 1.505 -51.357 1.00 83.81 194 PHE A N 1
ATOM 1557 C CA . PHE A 1 194 ? 39.149 0.815 -51.146 1.00 83.81 194 PHE A CA 1
ATOM 1558 C C . PHE A 1 194 ? 39.801 0.373 -52.468 1.00 83.81 194 PHE A C 1
ATOM 1560 O O . PHE A 1 194 ? 41.007 0.529 -52.642 1.00 83.81 194 PHE A O 1
ATOM 1567 N N . MET A 1 195 ? 39.007 -0.090 -53.439 1.00 80.56 195 MET A N 1
ATOM 1568 C CA . MET A 1 195 ? 39.482 -0.394 -54.798 1.00 80.56 195 MET A CA 1
ATOM 1569 C C . MET A 1 195 ? 40.024 0.852 -55.517 1.00 80.56 195 MET A C 1
ATOM 1571 O O . MET A 1 195 ? 41.030 0.759 -56.222 1.00 80.56 195 MET A O 1
ATOM 1575 N N . GLY A 1 196 ? 39.406 2.019 -55.300 1.00 75.88 196 GLY A N 1
ATOM 1576 C CA . GLY A 1 196 ? 39.925 3.308 -55.771 1.00 75.88 196 GLY A CA 1
ATOM 1577 C C . GLY A 1 196 ? 41.261 3.687 -55.117 1.00 75.88 196 GLY A C 1
ATOM 1578 O O . GLY A 1 196 ? 42.190 4.102 -55.809 1.00 75.88 196 GLY A O 1
ATOM 1579 N N . LEU A 1 197 ? 41.403 3.479 -53.799 1.00 80.88 197 LEU A N 1
ATOM 1580 C CA . LEU A 1 197 ? 42.648 3.740 -53.050 1.00 80.88 197 LEU A CA 1
ATOM 1581 C C . LEU A 1 197 ? 43.820 2.884 -53.532 1.00 80.88 197 LEU A C 1
ATOM 1583 O O . LEU A 1 197 ? 44.941 3.377 -53.615 1.00 80.88 197 LEU A O 1
ATOM 1587 N N . LEU A 1 198 ? 43.559 1.624 -53.877 1.00 85.38 198 LEU A N 1
ATOM 1588 C CA . LEU A 1 198 ? 44.561 0.705 -54.419 1.00 85.38 198 LEU A CA 1
ATOM 1589 C C . LEU A 1 198 ? 44.888 0.958 -55.903 1.00 85.38 198 LEU A C 1
ATOM 1591 O O . LEU A 1 198 ? 45.738 0.272 -56.465 1.00 85.38 198 LEU A O 1
ATOM 1595 N N . GLY A 1 199 ? 44.232 1.930 -56.547 1.00 80.31 199 GLY A N 1
ATOM 1596 C CA . GLY A 1 199 ? 44.470 2.281 -57.948 1.00 80.31 199 GLY A CA 1
ATOM 1597 C C . GLY A 1 199 ? 43.884 1.286 -58.953 1.00 80.31 199 GLY A C 1
ATOM 1598 O O . GLY A 1 199 ? 44.235 1.330 -60.130 1.00 80.31 199 GLY A O 1
ATOM 1599 N N . HIS A 1 200 ? 42.983 0.395 -58.523 1.00 79.06 200 HIS A N 1
ATOM 1600 C CA . HIS A 1 200 ? 42.333 -0.571 -59.413 1.00 79.06 200 HIS A CA 1
ATOM 1601 C C . HIS A 1 200 ? 41.267 0.064 -60.319 1.00 79.06 200 HIS A C 1
ATOM 1603 O O . HIS A 1 200 ? 40.858 -0.564 -61.295 1.00 79.06 200 HIS A O 1
ATOM 1609 N N . ALA A 1 201 ? 40.818 1.291 -60.025 1.00 72.06 201 ALA A N 1
ATOM 1610 C CA . ALA A 1 201 ? 39.909 2.048 -60.879 1.00 72.06 201 ALA A CA 1
ATOM 1611 C C . ALA A 1 201 ? 40.009 3.577 -60.637 1.00 72.06 201 ALA A C 1
ATOM 1613 O O . ALA A 1 201 ? 40.316 4.000 -59.520 1.00 72.06 201 ALA A O 1
ATOM 1614 N N . PRO A 1 202 ? 39.762 4.412 -61.669 1.00 75.06 202 PRO A N 1
ATOM 1615 C CA . PRO A 1 202 ? 39.860 5.871 -61.587 1.00 75.06 202 PRO A CA 1
ATOM 1616 C C . PRO A 1 202 ? 38.754 6.482 -60.708 1.00 75.06 202 PRO A C 1
ATOM 1618 O O . PRO A 1 202 ? 37.566 6.173 -60.853 1.00 75.06 202 PRO A O 1
ATOM 1621 N N . TRP A 1 203 ? 39.156 7.358 -59.784 1.00 67.88 203 TRP A N 1
ATOM 1622 C CA . TRP A 1 203 ? 38.294 7.987 -58.772 1.00 67.88 203 TRP A CA 1
ATOM 1623 C C . TRP A 1 203 ? 37.133 8.792 -59.362 1.00 67.88 203 TRP A C 1
ATOM 1625 O O . TRP A 1 203 ? 36.020 8.790 -58.834 1.00 67.88 203 TRP A O 1
ATOM 1635 N N . ASP A 1 204 ? 37.407 9.451 -60.477 1.00 72.56 204 ASP A N 1
ATOM 1636 C CA . ASP A 1 204 ? 36.529 10.312 -61.254 1.00 72.56 204 ASP A CA 1
ATOM 1637 C C . ASP A 1 204 ? 35.343 9.552 -61.867 1.00 72.56 204 ASP A C 1
ATOM 1639 O O . ASP A 1 204 ? 34.226 10.064 -61.850 1.00 72.56 204 ASP A O 1
ATOM 1643 N N . GLY A 1 205 ? 35.528 8.305 -62.309 1.00 69.06 205 GLY A N 1
ATOM 1644 C CA . GLY A 1 205 ? 34.434 7.485 -62.847 1.00 69.06 205 GLY A CA 1
ATOM 1645 C C . GLY A 1 205 ? 33.593 6.795 -61.769 1.00 69.06 205 GLY A C 1
ATOM 1646 O O . GLY A 1 205 ? 32.372 6.685 -61.885 1.00 69.06 205 GLY A O 1
ATOM 1647 N N . ILE A 1 206 ? 34.233 6.339 -60.691 1.00 68.81 206 ILE A N 1
ATOM 1648 C CA . ILE A 1 206 ? 33.570 5.564 -59.635 1.00 68.81 206 ILE A CA 1
ATOM 1649 C C . ILE A 1 206 ? 32.629 6.437 -58.801 1.00 68.81 206 ILE A C 1
ATOM 1651 O O . ILE A 1 206 ? 31.471 6.076 -58.581 1.00 68.81 206 ILE A O 1
ATOM 1655 N N . LEU A 1 207 ? 33.108 7.590 -58.332 1.00 68.81 207 LEU A N 1
ATOM 1656 C CA . LEU A 1 207 ? 32.297 8.467 -57.488 1.00 68.81 207 LEU A CA 1
ATOM 1657 C C . LEU A 1 207 ? 31.083 8.993 -58.258 1.00 68.81 207 LEU A C 1
ATOM 1659 O O . LEU A 1 207 ? 29.977 9.005 -57.723 1.00 68.81 207 LEU A O 1
ATOM 1663 N N . PHE A 1 208 ? 31.255 9.344 -59.533 1.00 75.50 208 PHE A N 1
ATOM 1664 C CA . PHE A 1 208 ? 30.175 9.894 -60.351 1.00 75.50 208 PHE A CA 1
ATOM 1665 C C . PHE A 1 208 ? 29.075 8.867 -60.659 1.00 75.50 208 PHE A C 1
ATOM 1667 O O . PHE A 1 208 ? 27.892 9.199 -60.610 1.00 75.50 208 PHE A O 1
ATOM 1674 N N . CYS A 1 209 ? 29.444 7.609 -60.926 1.00 77.69 209 CYS A N 1
ATOM 1675 C CA . CYS A 1 209 ? 28.484 6.557 -61.270 1.00 77.69 209 CYS A CA 1
ATOM 1676 C C . CYS A 1 209 ? 27.753 5.976 -60.051 1.00 77.69 209 CYS A C 1
ATOM 1678 O O . CYS A 1 209 ? 26.561 5.683 -60.133 1.00 77.69 209 CYS A O 1
ATOM 1680 N N . PHE A 1 210 ? 28.443 5.797 -58.921 1.00 78.69 210 PHE A N 1
ATOM 1681 C CA . PHE A 1 210 ? 27.895 5.035 -57.794 1.00 78.69 210 PHE A CA 1
ATOM 1682 C C . PHE A 1 210 ? 27.358 5.905 -56.650 1.00 78.69 210 PHE A C 1
ATOM 1684 O O . PHE A 1 210 ? 26.446 5.475 -55.943 1.00 78.69 210 PHE A O 1
ATOM 1691 N N . MET A 1 211 ? 27.843 7.140 -56.475 1.00 81.12 211 MET A N 1
ATOM 1692 C CA . MET A 1 211 ? 27.375 8.023 -55.396 1.00 81.12 211 MET A CA 1
ATOM 1693 C C . MET A 1 211 ? 25.869 8.346 -55.470 1.00 81.12 211 MET A C 1
ATOM 1695 O O . MET A 1 211 ? 25.211 8.259 -54.430 1.00 81.12 211 MET A O 1
ATOM 1699 N N . PRO A 1 212 ? 25.267 8.638 -56.645 1.00 85.50 212 PRO A N 1
ATOM 1700 C CA . PRO A 1 212 ? 23.823 8.877 -56.737 1.00 85.50 212 PRO A CA 1
ATOM 1701 C C . PRO A 1 212 ? 22.994 7.655 -56.319 1.00 85.50 212 PRO A C 1
ATOM 1703 O O . PRO A 1 212 ? 21.961 7.796 -55.666 1.00 85.50 212 PRO A O 1
ATOM 1706 N N . ILE A 1 213 ? 23.477 6.450 -56.644 1.00 84.38 213 ILE A N 1
ATOM 1707 C CA . ILE A 1 213 ? 22.825 5.180 -56.304 1.00 84.38 213 ILE A CA 1
ATOM 1708 C C . ILE A 1 213 ? 22.870 4.956 -54.789 1.00 84.38 213 ILE A C 1
ATOM 1710 O O . ILE A 1 213 ? 21.841 4.662 -54.184 1.00 84.38 213 ILE A O 1
ATOM 1714 N N . PHE A 1 214 ? 24.026 5.154 -54.149 1.00 82.25 214 PHE A N 1
ATOM 1715 C CA . PHE A 1 214 ? 24.147 5.012 -52.695 1.00 82.25 214 PHE A CA 1
ATOM 1716 C C . PHE A 1 214 ? 23.305 6.034 -51.927 1.00 82.25 214 PHE A C 1
ATOM 1718 O O . PHE A 1 214 ? 22.657 5.665 -50.949 1.00 82.25 214 PHE A O 1
ATOM 1725 N N . LEU A 1 215 ? 23.256 7.291 -52.382 1.00 85.06 215 LEU A N 1
ATOM 1726 C CA . LEU A 1 215 ? 22.411 8.325 -51.777 1.00 85.06 215 LEU A CA 1
ATOM 1727 C C . LEU A 1 215 ? 20.922 7.983 -51.898 1.00 85.06 215 LEU A C 1
ATOM 1729 O O . LEU A 1 215 ? 20.180 8.128 -50.926 1.00 85.06 215 LEU A O 1
ATOM 1733 N N . PHE A 1 216 ? 20.492 7.479 -53.058 1.00 86.81 216 PHE A N 1
ATOM 1734 C CA . PHE A 1 216 ? 19.118 7.033 -53.269 1.00 86.81 216 PHE A CA 1
ATOM 1735 C C . PHE A 1 216 ? 18.761 5.835 -52.377 1.00 86.81 216 PHE A C 1
ATOM 1737 O O . PHE A 1 216 ? 17.748 5.867 -51.682 1.00 86.81 216 PHE A O 1
ATOM 1744 N N . LEU A 1 217 ? 19.618 4.810 -52.318 1.00 85.12 217 LEU A N 1
ATOM 1745 C CA . LEU A 1 217 ? 19.402 3.634 -51.470 1.00 85.12 217 LEU A CA 1
ATOM 1746 C C . LEU A 1 217 ? 19.395 3.987 -49.978 1.00 85.12 217 LEU A C 1
ATOM 1748 O O . LEU A 1 217 ? 18.542 3.493 -49.241 1.00 85.12 217 LEU A O 1
ATOM 1752 N N . PHE A 1 218 ? 20.289 4.875 -49.536 1.00 86.62 218 PHE A N 1
ATOM 1753 C CA . PHE A 1 218 ? 20.295 5.390 -48.168 1.00 86.62 218 PHE A CA 1
ATOM 1754 C C . PHE A 1 218 ? 19.009 6.161 -47.854 1.00 86.62 218 PHE A C 1
ATOM 1756 O O . PHE A 1 218 ? 18.415 5.960 -46.797 1.00 86.62 218 PHE A O 1
ATOM 1763 N N . TYR A 1 219 ? 18.538 7.004 -48.776 1.00 86.88 219 TYR A N 1
ATOM 1764 C CA . TYR A 1 219 ? 17.290 7.748 -48.616 1.00 86.88 219 TYR A CA 1
ATOM 1765 C C . TYR A 1 219 ? 16.062 6.823 -48.550 1.00 86.88 219 TYR A C 1
ATOM 1767 O O . TYR A 1 219 ? 15.210 6.994 -47.675 1.00 86.88 219 TYR A O 1
ATOM 1775 N N . CYS A 1 220 ? 15.987 5.803 -49.410 1.00 84.81 220 CYS A N 1
ATOM 1776 C CA . CYS A 1 220 ? 14.934 4.786 -49.369 1.00 84.81 220 CYS A CA 1
ATOM 1777 C C . CYS A 1 220 ? 14.969 3.978 -48.066 1.00 84.81 220 CYS A C 1
ATOM 1779 O O . CYS A 1 220 ? 13.932 3.809 -47.425 1.00 84.81 220 CYS A O 1
ATOM 1781 N N . TRP A 1 221 ? 16.153 3.528 -47.638 1.00 87.94 221 TRP A N 1
ATOM 1782 C CA . TRP A 1 221 ? 16.326 2.867 -46.344 1.00 87.94 221 TRP A CA 1
ATOM 1783 C C . TRP A 1 221 ? 15.877 3.775 -45.197 1.00 87.94 221 TRP A C 1
ATOM 1785 O O . TRP A 1 221 ? 15.108 3.342 -44.345 1.00 87.94 221 TRP A O 1
ATOM 1795 N N . TRP A 1 222 ? 16.273 5.050 -45.207 1.00 85.44 222 TRP A N 1
ATOM 1796 C CA . TRP A 1 222 ? 15.892 6.031 -44.192 1.00 85.44 222 TRP A CA 1
ATOM 1797 C C . TRP A 1 222 ? 14.373 6.209 -44.109 1.00 85.44 222 TRP A C 1
ATOM 1799 O O . TRP A 1 222 ? 13.818 6.200 -43.012 1.00 85.44 222 TRP A O 1
ATOM 1809 N N . LEU A 1 223 ? 13.675 6.314 -45.244 1.00 85.38 223 LEU A N 1
ATOM 1810 C CA . LEU A 1 223 ? 12.212 6.403 -45.275 1.00 85.38 223 LEU A CA 1
ATOM 1811 C C . LEU A 1 223 ? 11.530 5.152 -44.707 1.00 85.38 223 LEU A C 1
ATOM 1813 O O . LEU A 1 223 ? 10.575 5.283 -43.942 1.00 85.38 223 LEU A O 1
ATOM 1817 N N . LEU A 1 224 ? 12.032 3.960 -45.034 1.00 84.19 224 LEU A N 1
ATOM 1818 C CA . LEU A 1 224 ? 11.490 2.691 -44.538 1.00 84.19 224 LEU A CA 1
ATOM 1819 C C . LEU A 1 224 ? 11.813 2.457 -43.052 1.00 84.19 224 LEU A C 1
ATOM 1821 O O . LEU A 1 224 ? 10.999 1.900 -42.317 1.00 84.19 224 LEU A O 1
ATOM 1825 N N . ALA A 1 225 ? 12.978 2.911 -42.590 1.00 82.25 225 ALA A N 1
ATOM 1826 C CA . ALA A 1 225 ? 13.446 2.747 -41.217 1.00 82.25 225 ALA A CA 1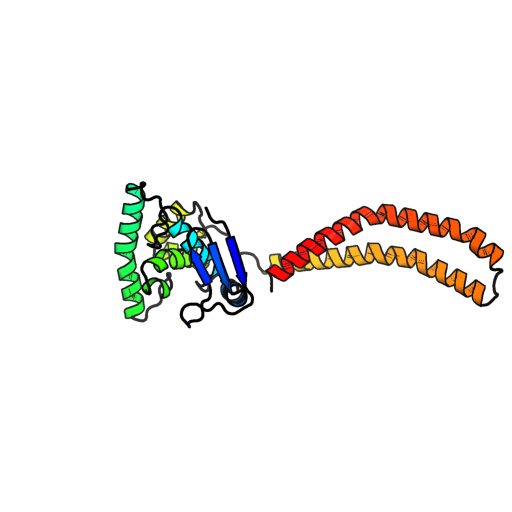
ATOM 1827 C C . ALA A 1 225 ? 12.872 3.795 -40.251 1.00 82.25 225 ALA A C 1
ATOM 1829 O O . ALA A 1 225 ? 12.731 3.507 -39.063 1.00 82.25 225 ALA A O 1
ATOM 1830 N N . LYS A 1 226 ? 12.507 4.994 -40.730 1.00 80.69 226 LYS A N 1
ATOM 1831 C CA . LYS A 1 226 ? 11.942 6.102 -39.933 1.00 80.69 226 LYS A CA 1
ATOM 1832 C C . LYS A 1 226 ? 10.879 5.682 -38.903 1.00 80.69 226 LYS A C 1
ATOM 1834 O O . LYS A 1 226 ? 11.068 6.004 -37.729 1.00 80.69 226 LYS A O 1
ATOM 1839 N N . PRO A 1 227 ? 9.783 4.991 -39.278 1.00 81.62 227 PRO A N 1
ATOM 1840 C CA . PRO A 1 227 ? 8.740 4.618 -38.319 1.00 81.62 227 PRO A CA 1
ATOM 1841 C C . PRO A 1 227 ? 9.249 3.635 -37.259 1.00 81.62 227 PRO A C 1
ATOM 1843 O O . PRO A 1 227 ? 8.896 3.743 -36.087 1.00 81.62 227 PRO A O 1
ATOM 1846 N N . THR A 1 228 ? 10.129 2.714 -37.644 1.00 78.25 228 THR A N 1
ATOM 1847 C CA . THR A 1 228 ? 10.741 1.740 -36.735 1.00 78.25 228 THR A CA 1
ATOM 1848 C C . THR A 1 228 ? 11.713 2.409 -35.765 1.00 78.25 228 THR A C 1
ATOM 1850 O O . THR A 1 228 ? 11.664 2.139 -34.571 1.00 78.25 228 THR A O 1
ATOM 1853 N N . ILE A 1 229 ? 12.544 3.340 -36.239 1.00 73.25 229 ILE A N 1
ATOM 1854 C CA . ILE A 1 229 ? 13.456 4.135 -35.402 1.00 73.25 229 ILE A CA 1
ATOM 1855 C C . ILE A 1 229 ? 12.665 5.003 -34.415 1.00 73.25 229 ILE A C 1
ATOM 1857 O O . ILE A 1 229 ? 13.050 5.110 -33.253 1.00 73.25 229 ILE A O 1
ATOM 1861 N N . ALA A 1 230 ? 11.549 5.597 -34.848 1.00 79.12 230 ALA A N 1
ATOM 1862 C CA . ALA A 1 230 ? 10.666 6.352 -33.963 1.00 79.12 230 ALA A CA 1
ATOM 1863 C C . ALA A 1 230 ? 10.065 5.458 -32.863 1.00 79.12 230 ALA A C 1
ATOM 1865 O O . ALA A 1 230 ? 10.101 5.830 -31.692 1.00 79.12 230 ALA A O 1
ATOM 1866 N N . ARG A 1 231 ? 9.602 4.249 -33.217 1.00 75.75 231 ARG A N 1
ATOM 1867 C CA . ARG A 1 231 ? 9.108 3.252 -32.251 1.00 75.75 231 ARG A CA 1
ATOM 1868 C C . ARG A 1 231 ? 10.191 2.764 -31.294 1.00 75.75 231 ARG A C 1
ATOM 1870 O O . ARG A 1 231 ? 9.926 2.646 -30.109 1.00 75.75 231 ARG A O 1
ATOM 1877 N N . LEU A 1 232 ? 11.409 2.520 -31.773 1.00 71.25 232 LEU A N 1
ATOM 1878 C CA . LEU A 1 232 ? 12.537 2.133 -30.922 1.00 71.25 232 LEU A CA 1
ATOM 1879 C C . LEU A 1 232 ? 12.886 3.232 -29.916 1.00 71.25 232 LEU A C 1
ATOM 1881 O O . LEU A 1 232 ? 13.101 2.932 -28.751 1.00 71.25 232 LEU A O 1
ATOM 1885 N N . LYS A 1 233 ? 12.881 4.505 -30.331 1.00 74.06 233 LYS A N 1
ATOM 1886 C CA . LYS A 1 233 ? 13.105 5.636 -29.418 1.00 74.06 233 LYS A CA 1
ATOM 1887 C C . LYS A 1 233 ? 11.997 5.766 -28.371 1.00 74.06 233 LYS A C 1
ATOM 1889 O O . LYS A 1 233 ? 12.308 5.992 -27.207 1.00 74.06 233 LYS A O 1
ATOM 1894 N N . ALA A 1 234 ? 10.736 5.587 -28.769 1.00 72.12 234 ALA A N 1
ATOM 1895 C CA . ALA A 1 234 ? 9.601 5.594 -27.846 1.00 72.12 234 ALA A CA 1
ATOM 1896 C C . ALA A 1 234 ? 9.672 4.422 -26.849 1.00 72.12 234 ALA A C 1
ATOM 1898 O O . ALA A 1 234 ? 9.616 4.635 -25.643 1.00 72.12 234 ALA A O 1
ATOM 1899 N N . ASN A 1 235 ? 9.923 3.203 -27.334 1.00 65.44 235 ASN A N 1
ATOM 1900 C CA . ASN A 1 235 ? 10.069 2.012 -26.494 1.00 65.44 235 ASN A CA 1
ATOM 1901 C C . ASN A 1 235 ? 11.311 2.071 -25.598 1.00 65.44 235 ASN A C 1
ATOM 1903 O O . ASN A 1 235 ? 11.305 1.524 -24.501 1.00 65.44 235 ASN A O 1
ATOM 1907 N N . GLN A 1 236 ? 12.396 2.710 -26.042 1.00 63.03 236 GLN A N 1
ATOM 1908 C CA . GLN A 1 236 ? 13.579 2.914 -25.214 1.00 63.03 236 GLN A CA 1
ATOM 1909 C C . GLN A 1 236 ? 13.284 3.898 -24.079 1.00 63.03 236 GLN A C 1
ATOM 1911 O O . GLN A 1 236 ? 13.734 3.644 -22.967 1.00 63.03 236 GLN A O 1
ATOM 1916 N N . ALA A 1 237 ? 12.493 4.948 -24.327 1.00 59.28 237 ALA A N 1
ATOM 1917 C CA . ALA A 1 237 ? 12.009 5.846 -23.281 1.00 59.28 237 ALA A CA 1
ATOM 1918 C C . ALA A 1 237 ? 11.104 5.105 -22.279 1.00 59.28 237 ALA A C 1
ATOM 1920 O O . ALA A 1 237 ? 11.366 5.177 -21.085 1.00 59.28 237 ALA A O 1
ATOM 1921 N N . GLU A 1 238 ? 10.149 4.293 -22.753 1.00 55.47 238 GLU A N 1
ATOM 1922 C CA . GLU A 1 238 ? 9.292 3.460 -21.888 1.00 55.47 238 GLU A CA 1
ATOM 1923 C C . GLU A 1 238 ? 10.071 2.377 -21.127 1.00 55.47 238 GLU A C 1
ATOM 1925 O O . GLU A 1 238 ? 9.771 2.092 -19.975 1.00 55.47 238 GLU A O 1
ATOM 1930 N N . SER A 1 239 ? 11.075 1.742 -21.745 1.00 51.34 239 SER A N 1
ATOM 1931 C CA . SER A 1 239 ? 11.877 0.689 -21.102 1.00 51.34 239 SER A CA 1
ATOM 1932 C C . SER A 1 239 ? 12.922 1.240 -20.138 1.00 51.34 239 SER A C 1
ATOM 1934 O O . SER A 1 239 ? 13.291 0.545 -19.194 1.00 51.34 239 SER A O 1
ATOM 1936 N N . PHE A 1 240 ? 13.416 2.459 -20.380 1.00 45.12 240 PHE A N 1
ATOM 1937 C CA . PHE A 1 240 ? 14.229 3.189 -19.419 1.00 45.12 240 PHE A CA 1
ATOM 1938 C C . PHE A 1 240 ? 13.370 3.502 -18.201 1.00 45.12 240 PHE A C 1
ATOM 1940 O O . PHE A 1 240 ? 13.785 3.111 -17.121 1.00 45.12 240 PHE A O 1
ATOM 1947 N N . ASP A 1 241 ? 12.148 4.016 -18.402 1.00 44.53 241 ASP A N 1
ATOM 1948 C CA . ASP A 1 241 ? 11.150 4.218 -17.342 1.00 44.53 241 ASP A CA 1
ATOM 1949 C C . ASP A 1 241 ? 10.836 2.913 -16.595 1.00 44.53 241 ASP A C 1
ATOM 1951 O O . ASP A 1 241 ? 10.901 2.854 -15.370 1.00 44.53 241 ASP A O 1
ATOM 1955 N N . ALA A 1 242 ? 10.586 1.818 -17.319 1.00 38.50 242 ALA A N 1
ATOM 1956 C CA . ALA A 1 242 ? 10.290 0.514 -16.730 1.00 38.50 242 ALA A CA 1
ATOM 1957 C C . ALA A 1 242 ? 11.490 -0.086 -15.979 1.00 38.50 242 ALA A C 1
ATOM 1959 O O . ALA A 1 242 ? 11.302 -0.719 -14.949 1.00 38.50 242 ALA A O 1
ATOM 1960 N N . LYS A 1 243 ? 12.729 0.110 -16.452 1.00 37.16 243 LYS A N 1
ATOM 1961 C CA . LYS A 1 243 ? 13.943 -0.339 -15.751 1.00 37.16 243 LYS A CA 1
ATOM 1962 C C . LYS A 1 243 ? 14.323 0.559 -14.584 1.00 37.16 243 LYS A C 1
ATOM 1964 O O . LYS A 1 243 ? 14.930 0.043 -13.657 1.00 37.16 243 LYS A O 1
ATOM 1969 N N . THR A 1 244 ? 13.999 1.851 -14.610 1.00 41.34 244 THR A N 1
ATOM 1970 C CA . THR A 1 244 ? 14.061 2.701 -13.415 1.00 41.34 244 THR A CA 1
ATOM 1971 C C . THR A 1 244 ? 12.946 2.376 -12.433 1.00 41.34 244 THR A C 1
ATOM 1973 O O . THR A 1 244 ? 13.166 2.586 -11.257 1.00 41.34 244 THR A O 1
ATOM 1976 N N . ASN A 1 245 ? 11.824 1.798 -12.873 1.00 34.25 245 ASN A N 1
ATOM 1977 C CA . ASN A 1 245 ? 10.737 1.325 -12.005 1.00 34.25 245 ASN A CA 1
ATOM 1978 C C . ASN A 1 245 ? 10.923 -0.118 -11.483 1.00 34.25 245 ASN A C 1
ATOM 1980 O O . ASN A 1 245 ? 10.227 -0.517 -10.559 1.00 34.25 245 ASN A O 1
ATOM 1984 N N . LEU A 1 246 ? 11.845 -0.902 -12.059 1.00 35.38 246 LEU A N 1
ATOM 1985 C CA . LEU A 1 246 ? 12.137 -2.301 -11.688 1.00 35.38 246 LEU A CA 1
ATOM 1986 C C . LEU A 1 246 ? 13.416 -2.475 -10.843 1.00 35.38 246 LEU A C 1
ATOM 1988 O O . LEU A 1 246 ? 13.834 -3.613 -10.629 1.00 35.38 246 LEU A O 1
ATOM 1992 N N . ARG A 1 247 ? 14.096 -1.394 -10.447 1.00 30.98 247 ARG A N 1
ATOM 1993 C CA . ARG A 1 247 ? 15.432 -1.462 -9.837 1.00 30.98 247 ARG A CA 1
ATOM 1994 C C . ARG A 1 247 ? 15.505 -0.916 -8.446 1.00 30.98 247 ARG A C 1
ATOM 1996 O O . ARG A 1 247 ? 16.014 -1.655 -7.593 1.00 30.98 247 ARG A O 1
#

Sequence (247 aa):
QLRRVIISKDVLKRDGKEWGGWAGRHDVTMCWDTCLYSMRWGDDNYNAILHEFAHVLDQADDAIAQSIPVAVDSLVDRVKWEQVIDQEYPKIKAAYAEGRAHTIGDYSLTDNAEFFSCATESFFERSKELHQHNPEIYELLQDYYGLDPVQWKPVDEGAAREAIRQRALEHQLTLAKTLGSLLVLIIPAIGICFMGLLGHAPWDGILFCFMPIFLFLFYCWWLLAKPTIARLKANQAESFDAKTNLR

Radius of gyration: 29.8 Å; chains: 1; bounding box: 68×34×86 Å

Secondary structure (DSSP, 8-state):
---EEEEESSPEEETTEEESEEEETTEEEEEHHHHHHHTT-TTSS--HHHHHHHHHHHTTTTS--SS--S-TT-HHHHHHHHHHHHHHHHHHHHHHHTT---SS-GGGGS-TTHHHHHHHHHHHHSHHHHHHH-HHHHHHHHHHHT--GGGPPPP-HHHHHHHHHHHHHHHHHHHHHHHHHHHHHHHHHHHHHHHHHTTSS-HHHHHHHHHHHHHHHHHHHHHHHHHHHHHHHHHHHHHHHHHHH--

Foldseek 3Di:
DAAEEAEDCDFDDDPNDTDQWAEWLHYIYGYNVSQLVQVVALAPLGHPVLLRVLLNQCCNAPRDLQLQSDHPPPVVSSVLRVVLCVVCVVVCVVCVVVVHDDLQDPVCVVDSSRVNSSLSSSCQRVVVRCCVPPVSSNVSVCVVVVDRNVPDDPPPVVVVVVVVVVVVVVLVVLCCVLVVVVCVLVVVVVVLVVCCVVVVDPPVVSCVPCVVVSVVVVVVSCVVCVVSVVVSVVVVVVVVVVVVVND

pLDDT: mean 87.38, std 12.94, range [30.98, 98.62]